Protein AF-0000000071568953 (afdb_homodimer)

Radius of gyration: 25.12 Å; Cα contacts (8 Å, |Δi|>4): 186; chains: 2; bounding box: 70×73×62 Å

Organism: Bacteroides uniformis (strain ATCC 8492 / DSM 6597 / CCUG 4942 / CIP 103695 / JCM 5828 / KCTC 5204 / NCTC 13054 / VPI 0061) (NCBI:txid411479)

Secondary structure (DSSP, 8-state):
--HHHHHHHHHHHHTTTS-HHHHHHHHHHHHTT---GGGHHHHHHT--HHHHHHHHHHHHHHHHHHHHHHHHHHHHTEETTEE-------S----------THHHHHHHHHHHHHHHHHHHHHHS--/--HHHHHHHHHHHHTTTS-HHHHHHHHHHHHTT---GGGHHHHHHT--HHHHHHHHHHHHHHHHHHHHHHHHHHHHTEETTEE------------------THHHHHHHHHHHHHHHHHHHHHHS--

pLDDT: mean 78.11, std 26.69, range [29.91, 98.75]

Solvent-accessible surface area (backbone atoms only — not comparable to full-atom values): 14513 Å² total; per-residue (Å²): 128,52,63,43,53,50,35,32,53,49,42,49,66,75,43,67,78,49,58,62,70,61,48,44,57,52,21,51,61,68,31,60,91,58,82,60,74,87,47,43,65,60,55,47,70,68,55,46,68,51,50,53,42,49,53,44,20,51,51,33,19,54,53,28,23,54,49,32,40,52,49,52,23,61,73,49,41,37,54,97,72,35,71,58,75,71,69,75,73,67,79,72,78,77,78,74,78,74,75,75,74,54,51,60,63,48,48,47,47,46,51,45,43,63,61,39,47,63,53,54,57,54,67,68,60,69,127,128,53,62,44,52,49,34,32,53,48,42,51,66,73,43,66,78,49,59,63,70,60,47,44,55,52,21,50,62,67,32,60,89,56,83,57,73,87,46,43,65,60,55,47,70,68,57,45,68,52,52,54,42,51,53,45,20,51,50,35,18,53,54,28,22,55,48,32,40,52,50,50,20,62,76,48,42,36,53,98,71,34,72,57,75,70,70,76,72,70,73,74,80,77,77,73,77,74,75,73,76,51,51,62,61,49,47,45,47,45,50,44,44,62,61,39,47,63,51,53,56,54,66,66,58,62,134

Nearest PDB structures (foldseek):
  3nm9-assembly1_M  TM=4.103E-01  e=2.651E+00  Drosophila melanogaster

Structure (mmCIF, N/CA/C/O backbone):
data_AF-0000000071568953-model_v1
#
loop_
_entity.id
_entity.type
_entity.pdbx_description
1 polymer 'Uncharacterized protein'
#
loop_
_atom_site.group_PDB
_atom_site.id
_atom_site.type_symbol
_atom_site.label_atom_id
_atom_site.label_alt_id
_atom_site.label_comp_id
_atom_site.label_asym_id
_atom_site.label_entity_id
_atom_site.label_seq_id
_atom_site.pdbx_PDB_ins_code
_atom_site.Cartn_x
_atom_site.Cartn_y
_atom_site.Cartn_z
_atom_site.occupancy
_atom_site.B_iso_or_equiv
_atom_site.auth_seq_id
_atom_site.auth_comp_id
_atom_site.auth_asym_id
_atom_site.auth_atom_id
_atom_site.pdbx_PDB_model_num
ATOM 1 N N . MET A 1 1 ? 26.156 -11.531 -13.258 1 89.94 1 MET A N 1
ATOM 2 C CA . MET A 1 1 ? 25.125 -10.719 -12.602 1 89.94 1 MET A CA 1
ATOM 3 C C . MET A 1 1 ? 25.469 -10.492 -11.133 1 89.94 1 MET A C 1
ATOM 5 O O . MET A 1 1 ? 26.016 -11.375 -10.477 1 89.94 1 MET A O 1
ATOM 9 N N . THR A 1 2 ? 25.125 -9.266 -10.727 1 95.75 2 THR A N 1
ATOM 10 C CA . THR A 1 2 ? 25.297 -8.992 -9.297 1 95.75 2 THR A CA 1
ATOM 11 C C . THR A 1 2 ? 24.266 -9.742 -8.477 1 95.75 2 THR A C 1
ATOM 13 O O . THR A 1 2 ? 23.297 -10.273 -9.023 1 95.75 2 THR A O 1
ATOM 16 N N . ILE A 1 3 ? 24.5 -9.727 -7.199 1 97.88 3 ILE A N 1
ATOM 17 C CA . ILE A 1 3 ? 23.547 -10.383 -6.312 1 97.88 3 ILE A CA 1
ATOM 18 C C . ILE A 1 3 ? 22.188 -9.711 -6.441 1 97.88 3 ILE A C 1
ATOM 20 O O . ILE A 1 3 ? 21.156 -10.398 -6.504 1 97.88 3 ILE A O 1
ATOM 24 N N . LEU A 1 4 ? 22.125 -8.438 -6.496 1 98.12 4 LEU A N 1
ATOM 25 C CA . LEU A 1 4 ? 20.875 -7.684 -6.668 1 98.12 4 LEU A CA 1
ATOM 26 C C . LEU A 1 4 ? 20.172 -8.102 -7.949 1 98.12 4 LEU A C 1
ATOM 28 O O . LEU A 1 4 ? 18.969 -8.375 -7.93 1 98.12 4 LEU A O 1
ATOM 32 N N . GLU A 1 5 ? 20.859 -8.25 -8.992 1 98.25 5 GLU A N 1
ATOM 33 C CA . GLU A 1 5 ? 20.281 -8.609 -10.289 1 98.25 5 GLU A CA 1
ATOM 34 C C . GLU A 1 5 ? 19.703 -10.023 -10.273 1 98.25 5 GLU A C 1
ATOM 36 O O . GLU A 1 5 ? 18.656 -10.281 -10.867 1 98.25 5 GLU A O 1
ATOM 41 N N . GLN A 1 6 ? 20.422 -10.844 -9.625 1 98.69 6 GLN A N 1
ATOM 42 C CA . GLN A 1 6 ? 19.969 -12.227 -9.523 1 98.69 6 GLN A CA 1
ATOM 43 C C . GLN A 1 6 ? 18.688 -12.336 -8.711 1 98.69 6 GLN A C 1
ATOM 45 O O . GLN A 1 6 ? 17.766 -13.047 -9.102 1 98.69 6 GLN A O 1
ATOM 50 N N . ILE A 1 7 ? 18.688 -11.641 -7.652 1 98.75 7 ILE A N 1
ATOM 51 C CA . ILE A 1 7 ? 17.484 -11.648 -6.812 1 98.75 7 ILE A CA 1
ATOM 52 C C . ILE A 1 7 ? 16.312 -11.031 -7.574 1 98.75 7 ILE A C 1
ATOM 54 O O . ILE A 1 7 ? 15.211 -11.578 -7.57 1 98.75 7 ILE A O 1
ATOM 58 N N . LEU A 1 8 ? 16.578 -9.961 -8.273 1 98.69 8 LEU A N 1
ATOM 59 C CA . LEU A 1 8 ? 15.516 -9.305 -9.023 1 98.69 8 LEU A CA 1
ATOM 60 C C . LEU A 1 8 ? 14.969 -10.234 -10.109 1 98.69 8 LEU A C 1
ATOM 62 O O . LEU A 1 8 ? 13.758 -10.367 -10.266 1 98.69 8 LEU A O 1
ATOM 66 N N . ALA A 1 9 ? 15.828 -10.898 -10.836 1 98.5 9 ALA A N 1
ATOM 67 C CA . ALA A 1 9 ? 15.406 -11.82 -11.883 1 98.5 9 ALA A CA 1
ATOM 68 C C . ALA A 1 9 ? 14.555 -12.953 -11.312 1 98.5 9 ALA A C 1
ATOM 70 O O . ALA A 1 9 ? 13.539 -13.336 -11.898 1 98.5 9 ALA A O 1
ATOM 71 N N . GLY A 1 10 ? 14.984 -13.508 -10.148 1 98.5 10 GLY A N 1
ATOM 72 C CA . GLY A 1 10 ? 14.211 -14.547 -9.484 1 98.5 10 GLY A CA 1
ATOM 73 C C . GLY A 1 10 ? 12.836 -14.086 -9.047 1 98.5 10 GLY A C 1
ATOM 74 O O . GLY A 1 10 ? 11.852 -14.812 -9.203 1 98.5 10 GLY A O 1
ATOM 75 N N . LEU A 1 11 ? 12.797 -12.898 -8.57 1 98.31 11 LEU A N 1
ATOM 76 C CA . LEU A 1 11 ? 11.516 -12.344 -8.125 1 98.31 11 LEU A CA 1
ATOM 77 C C . LEU A 1 11 ? 10.586 -12.094 -9.305 1 98.31 11 LEU A C 1
ATOM 79 O O . LEU A 1 11 ? 9.375 -12.305 -9.211 1 98.31 11 LEU A O 1
ATOM 83 N N . GLN A 1 12 ? 11.148 -11.633 -10.422 1 97.81 12 GLN A N 1
ATOM 84 C CA . GLN A 1 12 ? 10.344 -11.391 -11.609 1 97.81 12 GLN A CA 1
ATOM 85 C C . GLN A 1 12 ? 9.75 -12.695 -12.148 1 97.81 12 GLN A C 1
ATOM 87 O O . GLN A 1 12 ? 8.625 -12.711 -12.641 1 97.81 12 GLN A O 1
ATOM 92 N N . GLN A 1 13 ? 10.484 -13.734 -12.016 1 97.5 13 GLN A N 1
ATOM 93 C CA . GLN A 1 13 ? 9.992 -15.039 -12.43 1 97.5 13 GLN A CA 1
ATOM 94 C C . GLN A 1 13 ? 8.914 -15.547 -11.469 1 97.5 13 GLN A C 1
ATOM 96 O O . GLN A 1 13 ? 7.883 -16.062 -11.898 1 97.5 13 GLN A O 1
ATOM 101 N N . LYS A 1 14 ? 9.117 -15.32 -10.195 1 96.06 14 LYS A N 1
ATOM 102 C CA . LYS A 1 14 ? 8.25 -15.859 -9.148 1 96.06 14 LYS A CA 1
ATOM 103 C C . LYS A 1 14 ? 6.934 -15.086 -9.086 1 96.06 14 LYS A C 1
ATOM 105 O O . LYS A 1 14 ? 5.883 -15.672 -8.82 1 96.06 14 LYS A O 1
ATOM 110 N N . PHE A 1 15 ? 7.031 -13.828 -9.328 1 95.31 15 PHE A N 1
ATOM 111 C CA . PHE A 1 15 ? 5.871 -12.945 -9.25 1 95.31 15 PHE A CA 1
ATOM 112 C C . PHE A 1 15 ? 5.598 -12.289 -10.602 1 95.31 15 PHE A C 1
ATOM 114 O O . PHE A 1 15 ? 5.562 -11.062 -10.703 1 95.31 15 PHE A O 1
ATOM 121 N N . ALA A 1 16 ? 5.285 -13.156 -11.516 1 92.31 16 ALA A N 1
ATOM 122 C CA . ALA A 1 16 ? 5.039 -12.695 -12.875 1 92.31 16 ALA A CA 1
ATOM 123 C C . ALA A 1 16 ? 3.9 -11.68 -12.914 1 92.31 16 ALA A C 1
ATOM 125 O O . ALA A 1 16 ? 2.863 -11.883 -12.281 1 92.31 16 ALA A O 1
ATOM 126 N N . GLY A 1 17 ? 4.156 -10.539 -13.539 1 89.62 17 GLY A N 1
ATOM 127 C CA . GLY A 1 17 ? 3.109 -9.547 -13.719 1 89.62 17 GLY A CA 1
ATOM 128 C C . GLY A 1 17 ? 3.199 -8.398 -12.734 1 89.62 17 GLY A C 1
ATOM 129 O O . GLY A 1 17 ? 2.531 -7.375 -12.898 1 89.62 17 GLY A O 1
ATOM 130 N N . VAL A 1 18 ? 3.973 -8.641 -11.766 1 94 18 VAL A N 1
ATOM 131 C CA . VAL A 1 18 ? 4.168 -7.559 -10.805 1 94 18 VAL A CA 1
ATOM 132 C C . VAL A 1 18 ? 5.125 -6.52 -11.383 1 94 18 VAL A C 1
ATOM 134 O O . VAL A 1 18 ? 6.113 -6.867 -12.031 1 94 18 VAL A O 1
ATOM 137 N N . ASP A 1 19 ? 4.812 -5.305 -11.109 1 94.44 19 ASP A N 1
ATOM 138 C CA . ASP A 1 19 ? 5.629 -4.195 -11.578 1 94.44 19 ASP A CA 1
ATOM 139 C C . ASP A 1 19 ? 7.082 -4.348 -11.133 1 94.44 19 ASP A C 1
ATOM 141 O O . ASP A 1 19 ? 7.348 -4.629 -9.961 1 94.44 19 ASP A O 1
ATOM 145 N N . THR A 1 20 ? 7.906 -4.094 -12 1 95.88 20 THR A N 1
ATOM 146 C CA . THR A 1 20 ? 9.336 -4.273 -11.766 1 95.88 20 THR A CA 1
ATOM 147 C C . THR A 1 20 ? 9.828 -3.334 -10.672 1 95.88 20 THR A C 1
ATOM 149 O O . THR A 1 20 ? 10.703 -3.693 -9.883 1 95.88 20 THR A O 1
ATOM 152 N N . ALA A 1 21 ? 9.32 -2.17 -10.578 1 95.5 21 ALA A N 1
ATOM 153 C CA . ALA A 1 21 ? 9.75 -1.213 -9.562 1 95.5 21 ALA A CA 1
ATOM 154 C C . ALA A 1 21 ? 9.469 -1.742 -8.156 1 95.5 21 ALA A C 1
ATOM 156 O O . ALA A 1 21 ? 10.266 -1.531 -7.234 1 95.5 21 ALA A O 1
ATO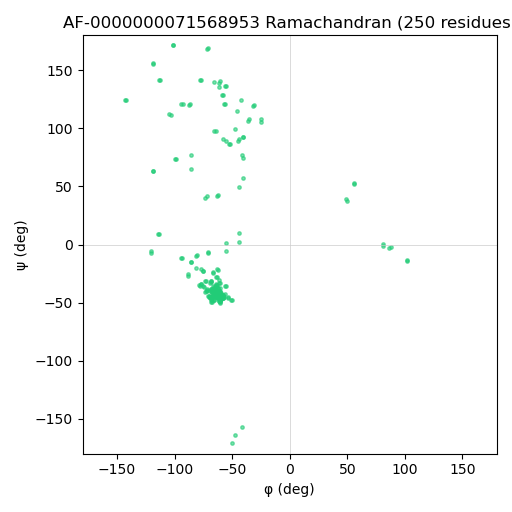M 157 N N . ILE A 1 22 ? 8.375 -2.396 -8.031 1 96.69 22 ILE A N 1
ATOM 158 C CA . ILE A 1 22 ? 8.008 -2.971 -6.738 1 96.69 22 ILE A CA 1
ATOM 159 C C . ILE A 1 22 ? 9 -4.062 -6.355 1 96.69 22 ILE A C 1
ATOM 161 O O . ILE A 1 22 ? 9.531 -4.062 -5.238 1 96.69 22 ILE A O 1
ATOM 165 N N . LEU A 1 23 ? 9.289 -4.949 -7.297 1 98.12 23 LEU A N 1
ATOM 166 C CA . LEU A 1 23 ? 10.195 -6.062 -7.035 1 98.12 23 LEU A CA 1
ATOM 167 C C . LEU A 1 23 ? 11.625 -5.566 -6.836 1 98.12 23 LEU A C 1
ATOM 169 O O . LEU A 1 23 ? 12.383 -6.141 -6.051 1 98.12 23 LEU A O 1
ATOM 173 N N . THR A 1 24 ? 11.953 -4.496 -7.52 1 98.5 24 THR A N 1
ATOM 174 C CA . THR A 1 24 ? 13.273 -3.904 -7.379 1 98.5 24 THR A CA 1
ATOM 175 C C . THR A 1 24 ? 13.492 -3.391 -5.957 1 98.5 24 THR A C 1
ATOM 177 O O . THR A 1 24 ? 14.57 -3.562 -5.383 1 98.5 24 THR A O 1
ATOM 180 N N . ARG A 1 25 ? 12.492 -2.771 -5.383 1 97.94 25 ARG A N 1
ATOM 181 C CA . ARG A 1 25 ? 12.602 -2.281 -4.012 1 97.94 25 ARG A CA 1
ATOM 182 C C . ARG A 1 25 ? 12.867 -3.426 -3.041 1 97.94 25 ARG A C 1
ATOM 184 O O . ARG A 1 25 ? 13.727 -3.309 -2.16 1 97.94 25 ARG A O 1
ATOM 191 N N . ILE A 1 26 ? 12.203 -4.547 -3.254 1 98.31 26 ILE A N 1
ATOM 192 C CA . ILE A 1 26 ? 12.367 -5.711 -2.391 1 98.31 26 ILE A CA 1
ATOM 193 C C . ILE A 1 26 ? 13.758 -6.312 -2.596 1 98.31 26 ILE A C 1
ATOM 195 O O . ILE A 1 26 ? 14.461 -6.609 -1.628 1 98.31 26 ILE A O 1
ATOM 199 N N . ALA A 1 27 ? 14.148 -6.418 -3.869 1 98.75 27 ALA A N 1
ATOM 200 C CA . ALA A 1 27 ? 15.453 -7 -4.195 1 98.75 27 ALA A CA 1
ATOM 201 C C . ALA A 1 27 ? 16.578 -6.176 -3.592 1 98.75 27 ALA A C 1
ATOM 203 O O . ALA A 1 27 ? 17.562 -6.73 -3.078 1 98.75 27 ALA A O 1
ATOM 204 N N . THR A 1 28 ? 16.422 -4.938 -3.646 1 98.5 28 THR A N 1
ATOM 205 C CA . THR A 1 28 ? 17.438 -4.035 -3.119 1 98.5 28 THR A CA 1
ATOM 206 C C . THR A 1 28 ? 17.625 -4.238 -1.618 1 98.5 28 THR A C 1
ATOM 208 O O . THR A 1 28 ? 18.75 -4.387 -1.135 1 98.5 28 THR A O 1
ATOM 211 N N . LYS A 1 29 ? 16.547 -4.324 -0.953 1 97.94 29 LYS A N 1
ATOM 212 C CA . LYS A 1 29 ? 16.609 -4.527 0.492 1 97.94 29 LYS A CA 1
ATOM 213 C C . LYS A 1 29 ? 17.172 -5.902 0.832 1 97.94 29 LYS A C 1
ATOM 215 O O . LYS A 1 29 ? 18 -6.031 1.739 1 97.94 29 LYS A O 1
ATOM 220 N N . LYS A 1 30 ? 16.766 -6.883 0.082 1 98.19 30 LYS A N 1
ATOM 221 C CA . LYS A 1 30 ? 17.156 -8.258 0.38 1 98.19 30 LYS A CA 1
ATOM 222 C C . LYS A 1 30 ? 18.609 -8.523 -0.007 1 98.19 30 LYS A C 1
ATOM 224 O O . LYS A 1 30 ? 19.266 -9.391 0.576 1 98.19 30 LYS A O 1
ATOM 229 N N . ALA A 1 31 ? 19.109 -7.742 -0.9 1 98.38 31 ALA A N 1
ATOM 230 C CA . ALA A 1 31 ? 20.469 -7.938 -1.389 1 98.38 31 ALA A CA 1
ATOM 231 C C . ALA A 1 31 ? 21.484 -7.234 -0.49 1 98.38 31 ALA A C 1
ATOM 233 O O . ALA A 1 31 ? 22.688 -7.484 -0.585 1 98.38 31 ALA A O 1
ATOM 234 N N . GLU A 1 32 ? 20.969 -6.375 0.325 1 97.44 32 GLU A N 1
ATOM 235 C CA . GLU A 1 32 ? 21.875 -5.594 1.16 1 97.44 32 GLU A CA 1
ATOM 236 C C . GLU A 1 32 ? 22.766 -6.5 2.01 1 97.44 32 GLU A C 1
ATOM 238 O O . GLU A 1 32 ? 22.266 -7.344 2.754 1 97.44 32 GLU A O 1
ATOM 243 N N . GLY A 1 33 ? 24.031 -6.422 1.885 1 95.5 33 GLY A N 1
ATOM 244 C CA . GLY A 1 33 ? 25 -7.145 2.697 1 95.5 33 GLY A CA 1
ATOM 245 C C . GLY A 1 33 ? 25.203 -8.578 2.246 1 95.5 33 GLY A C 1
ATOM 246 O O . GLY A 1 33 ? 25.969 -9.328 2.867 1 95.5 33 GLY A O 1
ATOM 247 N N . VAL A 1 34 ? 24.531 -8.953 1.248 1 97.44 34 VAL A N 1
ATOM 248 C CA . VAL A 1 34 ? 24.688 -10.32 0.749 1 97.44 34 VAL A CA 1
ATOM 249 C C . VAL A 1 34 ? 25.844 -10.375 -0.252 1 97.44 34 VAL A C 1
ATOM 251 O O . VAL A 1 34 ? 25.812 -9.695 -1.283 1 97.44 34 VAL A O 1
ATOM 254 N N . THR A 1 35 ? 26.812 -11.203 0.101 1 95.75 35 THR A N 1
ATOM 255 C CA . THR A 1 35 ? 27.984 -11.297 -0.773 1 95.75 35 THR A CA 1
ATOM 256 C C . THR A 1 35 ? 28.172 -12.727 -1.276 1 95.75 35 THR A C 1
ATOM 258 O O . THR A 1 35 ? 28.969 -12.977 -2.18 1 95.75 35 THR A O 1
ATOM 261 N N . ASP A 1 36 ? 27.344 -13.617 -0.756 1 97.38 36 ASP A N 1
ATOM 262 C CA . ASP A 1 36 ? 27.438 -15.031 -1.098 1 97.38 36 ASP A CA 1
ATOM 263 C C . ASP A 1 36 ? 26.312 -15.438 -2.055 1 97.38 36 ASP A C 1
ATOM 265 O O . ASP A 1 36 ? 25.141 -15.516 -1.659 1 97.38 36 ASP A O 1
ATOM 269 N N . GLU A 1 37 ? 26.703 -15.742 -3.23 1 97.06 37 GLU A N 1
ATOM 270 C CA . GLU A 1 37 ? 25.734 -16.062 -4.285 1 97.06 37 GLU A CA 1
ATOM 271 C C . GLU A 1 37 ? 24.922 -17.297 -3.945 1 97.06 37 GLU A C 1
ATOM 273 O O . GLU A 1 37 ? 23.828 -17.484 -4.457 1 97.06 37 GLU A O 1
ATOM 278 N N . THR A 1 38 ? 25.375 -18.172 -3.082 1 97.94 38 THR A N 1
ATOM 279 C CA . THR A 1 38 ? 24.672 -19.406 -2.748 1 97.94 38 THR A CA 1
ATOM 280 C C . THR A 1 38 ? 23.422 -19.094 -1.923 1 97.94 38 THR A C 1
ATOM 282 O O . THR A 1 38 ? 22.562 -19.969 -1.746 1 97.94 38 THR A O 1
ATOM 285 N N . LYS A 1 39 ? 23.234 -17.875 -1.512 1 98.25 39 LYS A N 1
ATOM 286 C CA . LYS A 1 39 ? 22.109 -17.484 -0.673 1 98.25 39 LYS A CA 1
ATOM 287 C C . LYS A 1 39 ? 20.953 -16.984 -1.521 1 98.25 39 LYS A C 1
ATOM 289 O O . LYS A 1 39 ? 19.828 -16.859 -1.03 1 98.25 39 LYS A O 1
ATOM 294 N N . VAL A 1 40 ? 21.172 -16.75 -2.777 1 98.56 40 VAL A N 1
ATOM 295 C CA . VAL A 1 40 ? 20.234 -16.062 -3.646 1 98.56 40 VAL A CA 1
ATOM 296 C C . VAL A 1 40 ? 18.922 -16.859 -3.734 1 98.56 40 VAL A C 1
ATOM 298 O O . VAL A 1 40 ? 17.844 -16.312 -3.527 1 98.56 40 VAL A O 1
ATOM 301 N N . ASN A 1 41 ? 18.984 -18.156 -3.984 1 98.38 41 ASN A N 1
ATOM 302 C CA . ASN A 1 41 ? 17.797 -18.984 -4.148 1 98.38 41 ASN A CA 1
ATOM 303 C C . ASN A 1 41 ? 16.953 -19.016 -2.879 1 98.38 41 ASN A C 1
ATOM 305 O O . ASN A 1 41 ? 15.719 -18.922 -2.941 1 98.38 41 ASN A O 1
ATOM 309 N N . SER A 1 42 ? 17.656 -19.156 -1.777 1 98.38 42 SER A N 1
ATOM 310 C CA . SER A 1 42 ? 16.938 -19.188 -0.51 1 98.38 42 SER A CA 1
ATOM 311 C C . SER A 1 42 ? 16.234 -17.859 -0.233 1 98.38 42 SER A C 1
ATOM 313 O O . SER A 1 42 ? 15.148 -17.828 0.339 1 98.38 42 SER A O 1
ATOM 315 N N . ILE A 1 43 ? 16.875 -16.734 -0.584 1 98.62 43 ILE A N 1
ATOM 316 C CA . ILE A 1 43 ? 16.281 -15.406 -0.408 1 98.62 43 ILE A CA 1
ATOM 317 C C . ILE A 1 43 ? 15.008 -15.297 -1.238 1 98.62 43 ILE A C 1
ATOM 319 O O . ILE A 1 43 ? 13.961 -14.891 -0.728 1 98.62 43 ILE A O 1
ATOM 323 N N . ILE A 1 44 ? 15.047 -15.703 -2.451 1 98.69 44 ILE A N 1
ATOM 324 C CA . ILE A 1 44 ? 13.906 -15.617 -3.357 1 98.69 44 ILE A CA 1
ATOM 325 C C . ILE A 1 44 ? 12.773 -16.484 -2.838 1 98.69 44 ILE A C 1
ATOM 327 O O . ILE A 1 44 ? 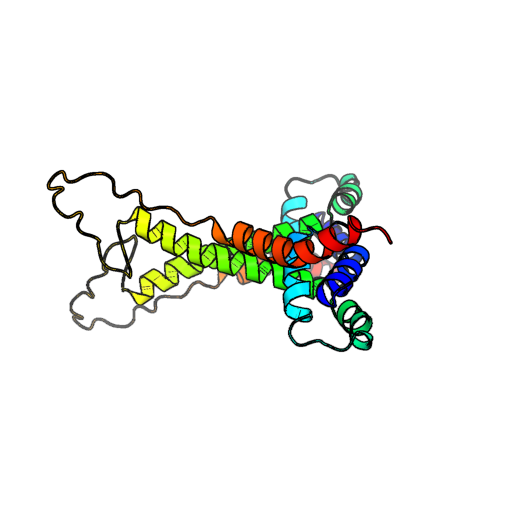11.617 -16.047 -2.785 1 98.69 44 ILE A O 1
ATOM 331 N N . GLU A 1 45 ? 13.094 -17.719 -2.408 1 98.31 45 GLU A N 1
ATOM 332 C CA . GLU A 1 45 ? 12.094 -18.656 -1.924 1 98.31 45 GLU A CA 1
ATOM 333 C C . GLU A 1 45 ? 11.406 -18.141 -0.667 1 98.31 45 GLU A C 1
ATOM 335 O O . GLU A 1 45 ? 10.227 -18.438 -0.431 1 98.31 45 GLU A O 1
ATOM 340 N N . GLY A 1 46 ? 12.102 -17.359 0.058 1 97.62 46 GLY A N 1
ATOM 341 C CA . GLY A 1 46 ? 11.594 -16.859 1.328 1 97.62 46 GLY A CA 1
ATOM 342 C C . GLY A 1 46 ? 10.641 -15.695 1.177 1 97.62 46 GLY A C 1
ATOM 343 O O . GLY A 1 46 ? 9.992 -15.281 2.143 1 97.62 46 GLY A O 1
ATOM 344 N N . ILE A 1 47 ? 10.531 -15.164 0.006 1 97.75 47 ILE A N 1
ATOM 345 C CA . ILE A 1 47 ? 9.656 -14.023 -0.224 1 97.75 47 ILE A CA 1
ATOM 346 C C . ILE A 1 47 ? 8.297 -14.508 -0.714 1 97.75 47 ILE A C 1
ATOM 348 O O . ILE A 1 47 ? 8.195 -15.156 -1.757 1 97.75 47 ILE A O 1
ATOM 352 N N . SER A 1 48 ? 7.32 -14.172 0.02 1 94.81 48 SER A N 1
ATOM 353 C CA . SER A 1 48 ? 5.957 -14.57 -0.326 1 94.81 48 SER A CA 1
ATOM 354 C C . SER A 1 48 ? 5.195 -13.414 -0.967 1 94.81 48 SER A C 1
ATOM 356 O O . SER A 1 48 ? 5.672 -12.281 -0.982 1 94.81 48 SER A O 1
ATOM 358 N N . PHE A 1 49 ? 4.066 -13.758 -1.442 1 91.06 49 PHE A N 1
ATOM 359 C CA . PHE A 1 49 ? 3.197 -12.719 -1.982 1 91.06 49 PHE A CA 1
ATOM 360 C C . PHE A 1 49 ? 2.824 -11.711 -0.904 1 91.06 49 PHE A C 1
ATOM 362 O O . PHE A 1 49 ? 2.746 -10.508 -1.172 1 91.06 49 PHE A O 1
ATOM 369 N N . SER A 1 50 ? 2.533 -12.25 0.219 1 92.75 50 SER A N 1
ATOM 370 C CA . SER A 1 50 ? 2.229 -11.367 1.341 1 92.75 50 SER A CA 1
ATOM 371 C C . SER A 1 50 ? 3.363 -10.383 1.592 1 92.75 50 SER A C 1
ATOM 373 O O . SER A 1 50 ? 3.119 -9.211 1.908 1 92.75 50 SER A O 1
ATOM 375 N N . ASP A 1 51 ? 4.578 -10.82 1.397 1 94.88 51 ASP A N 1
ATOM 376 C CA . ASP A 1 51 ? 5.727 -9.938 1.554 1 94.88 51 ASP A CA 1
ATOM 377 C C . ASP A 1 51 ? 5.715 -8.828 0.505 1 94.88 51 ASP A C 1
ATOM 379 O O . ASP A 1 51 ? 6.012 -7.672 0.813 1 94.88 51 ASP A O 1
ATOM 383 N N . VAL A 1 52 ? 5.43 -9.219 -0.651 1 97.31 52 VAL A N 1
ATOM 384 C CA . VAL A 1 52 ? 5.383 -8.25 -1.743 1 97.31 52 VAL A CA 1
ATOM 385 C C . VAL A 1 52 ? 4.297 -7.215 -1.469 1 97.31 52 VAL A C 1
ATOM 387 O O . VAL A 1 52 ? 4.535 -6.012 -1.594 1 97.31 52 VAL A O 1
ATOM 390 N N . LEU A 1 53 ? 3.174 -7.691 -1.045 1 96.69 53 LEU A N 1
ATOM 391 C CA . LEU A 1 53 ? 2.051 -6.812 -0.724 1 96.69 53 LEU A CA 1
ATOM 392 C C . LEU A 1 53 ? 2.424 -5.84 0.39 1 96.69 53 LEU A C 1
ATOM 394 O O . LEU A 1 53 ? 2.209 -4.633 0.261 1 96.69 53 LEU A O 1
ATOM 398 N N . ASN A 1 54 ? 2.965 -6.32 1.412 1 95.12 54 ASN A N 1
ATOM 399 C CA . ASN A 1 54 ? 3.318 -5.488 2.557 1 95.12 54 ASN A CA 1
ATOM 400 C C . ASN A 1 54 ? 4.395 -4.465 2.197 1 95.12 54 ASN A C 1
ATOM 402 O O . ASN A 1 54 ? 4.328 -3.311 2.625 1 95.12 54 ASN A O 1
ATOM 406 N N . SER A 1 55 ? 5.355 -4.91 1.417 1 97 55 SER A N 1
ATOM 407 C CA . SER A 1 55 ? 6.402 -3.994 0.974 1 97 55 SER A CA 1
ATOM 408 C C . SER A 1 55 ? 5.82 -2.836 0.17 1 97 55 SER A C 1
ATOM 410 O O . SER A 1 55 ? 6.172 -1.677 0.398 1 97 55 SER A O 1
ATOM 412 N N . TYR A 1 56 ? 4.961 -3.188 -0.671 1 97.69 56 TYR A N 1
ATOM 413 C CA . TYR A 1 56 ? 4.344 -2.162 -1.504 1 97.69 56 TYR A CA 1
ATOM 414 C C . TYR A 1 56 ? 3.438 -1.26 -0.676 1 97.69 56 TYR A C 1
ATOM 416 O O . TYR A 1 56 ? 3.457 -0.036 -0.832 1 97.69 56 TYR A O 1
ATOM 424 N N . GLY A 1 57 ? 2.615 -1.854 0.17 1 97.19 57 GLY A N 1
ATOM 425 C CA . GLY A 1 57 ? 1.787 -1.075 1.075 1 97.19 57 GLY A CA 1
ATOM 426 C C . GLY A 1 57 ? 2.58 -0.085 1.907 1 97.19 57 GLY A C 1
ATOM 427 O O . GLY A 1 57 ? 2.182 1.073 2.049 1 97.19 57 GLY A O 1
ATOM 428 N N . ASP A 1 58 ? 3.68 -0.523 2.455 1 97.06 58 ASP A N 1
ATOM 429 C CA . ASP A 1 58 ? 4.535 0.341 3.262 1 97.06 58 ASP A CA 1
ATOM 430 C C . ASP A 1 58 ? 5.09 1.496 2.432 1 97.06 58 ASP A C 1
ATOM 432 O O . ASP A 1 58 ? 5.148 2.635 2.902 1 97.06 58 ASP A O 1
ATOM 436 N N . PHE A 1 59 ? 5.492 1.127 1.287 1 97.12 59 PHE A N 1
ATOM 437 C CA . PHE A 1 59 ? 6.02 2.146 0.388 1 97.12 59 PHE A CA 1
ATOM 438 C C . PHE A 1 59 ? 4.961 3.203 0.09 1 97.12 59 PHE A C 1
ATOM 440 O O . PHE A 1 59 ? 5.219 4.402 0.226 1 97.12 59 PHE A O 1
ATOM 447 N N . ARG A 1 60 ? 3.814 2.764 -0.265 1 98.06 60 ARG A N 1
ATOM 448 C CA . ARG A 1 60 ? 2.715 3.66 -0.604 1 98.06 60 ARG A CA 1
ATOM 449 C C . ARG A 1 60 ? 2.309 4.508 0.597 1 98.06 60 ARG A C 1
ATOM 451 O O . ARG A 1 60 ? 2.051 5.707 0.459 1 98.06 60 ARG A O 1
ATOM 458 N N . ALA A 1 61 ? 2.26 3.85 1.71 1 98.06 61 ALA A N 1
ATOM 459 C CA . ALA A 1 61 ? 1.895 4.562 2.932 1 98.06 61 ALA A CA 1
ATOM 460 C C . ALA A 1 61 ? 2.926 5.637 3.268 1 98.06 61 ALA A C 1
ATOM 462 O O . ALA A 1 61 ? 2.566 6.754 3.643 1 98.06 61 ALA A O 1
ATOM 463 N N . GLY A 1 62 ? 4.164 5.355 3.193 1 97.75 62 GLY A N 1
ATOM 464 C CA . GLY A 1 62 ? 5.219 6.316 3.471 1 97.75 62 GLY A CA 1
ATOM 465 C C . GLY A 1 62 ? 5.176 7.531 2.561 1 97.75 62 GLY A C 1
ATOM 466 O O . GLY A 1 62 ? 5.246 8.664 3.031 1 97.75 62 GLY A O 1
ATOM 467 N N . ASP A 1 63 ? 5.039 7.246 1.347 1 97.44 63 ASP A N 1
ATOM 468 C CA . ASP A 1 63 ? 4.965 8.32 0.362 1 97.44 63 ASP A CA 1
ATOM 469 C C . ASP A 1 63 ? 3.73 9.188 0.59 1 97.44 63 ASP A C 1
ATOM 471 O O . ASP A 1 63 ? 3.811 10.422 0.53 1 97.44 63 ASP A O 1
ATOM 475 N N . ALA A 1 64 ? 2.646 8.57 0.868 1 98.44 64 ALA A N 1
ATOM 476 C CA . ALA A 1 64 ? 1.386 9.273 1.075 1 98.44 64 ALA A CA 1
ATOM 477 C C . ALA A 1 64 ? 1.449 10.156 2.318 1 98.44 64 ALA A C 1
ATOM 479 O O . ALA A 1 64 ? 0.917 11.273 2.326 1 98.44 64 ALA A O 1
ATOM 480 N N . SER A 1 65 ? 2.037 9.68 3.311 1 98.44 65 SER A N 1
ATOM 481 C CA . SER A 1 65 ? 2.178 10.445 4.543 1 98.44 65 SER A CA 1
ATOM 482 C C . SER A 1 65 ? 2.965 11.734 4.305 1 98.44 65 SER A C 1
ATOM 484 O O . SER A 1 65 ? 2.541 12.812 4.723 1 98.44 65 SER A O 1
ATOM 486 N N . LYS A 1 66 ? 4.039 11.648 3.656 1 97.81 66 LYS A N 1
ATOM 487 C CA . LYS A 1 66 ? 4.883 12.805 3.375 1 97.81 66 LYS A CA 1
ATOM 488 C C . LYS A 1 66 ? 4.148 13.82 2.5 1 97.81 66 LYS A C 1
ATOM 490 O O . LYS A 1 66 ? 4.168 15.023 2.779 1 97.81 66 LYS A O 1
ATOM 495 N N . THR A 1 67 ? 3.51 13.258 1.572 1 98.44 67 THR A N 1
ATOM 496 C CA . THR A 1 67 ? 2.791 14.102 0.625 1 98.44 67 THR A CA 1
ATOM 497 C C . THR A 1 67 ? 1.624 14.812 1.31 1 98.44 67 THR A C 1
ATOM 499 O O . THR A 1 67 ? 1.352 15.977 1.033 1 98.44 67 THR A O 1
ATOM 502 N N . ALA A 1 68 ? 0.982 14.117 2.15 1 98.56 68 ALA A N 1
ATOM 503 C CA . ALA A 1 68 ? -0.174 14.672 2.844 1 98.56 68 ALA A CA 1
ATOM 504 C C . ALA A 1 68 ? 0.229 15.867 3.709 1 98.56 68 ALA A C 1
ATOM 506 O O . ALA A 1 68 ? -0.444 16.891 3.709 1 98.56 68 ALA A O 1
ATOM 507 N N . VAL A 1 69 ? 1.288 15.742 4.355 1 98.25 69 VAL A N 1
ATOM 508 C CA . VAL A 1 69 ? 1.763 16.812 5.223 1 98.25 69 VAL A CA 1
ATOM 509 C C . VAL A 1 69 ? 2.213 18 4.371 1 98.25 69 VAL A C 1
ATOM 511 O O . VAL A 1 69 ? 1.869 19.141 4.664 1 98.25 69 VAL A O 1
ATOM 514 N N . SER A 1 70 ? 2.938 17.672 3.369 1 98.31 70 SER A N 1
ATOM 515 C CA . SER A 1 70 ? 3.395 18.734 2.473 1 98.31 70 SER A CA 1
ATOM 516 C C . SER A 1 70 ? 2.219 19.5 1.878 1 98.31 70 SER A C 1
ATOM 518 O O . SER A 1 70 ? 2.223 20.734 1.856 1 98.31 70 SER A O 1
ATOM 520 N N . ASN A 1 71 ? 1.258 18.766 1.424 1 98.31 71 ASN A N 1
ATOM 521 C CA . ASN A 1 71 ? 0.07 19.391 0.85 1 98.31 71 ASN A CA 1
ATOM 522 C C . ASN A 1 71 ? -0.69 20.219 1.887 1 98.31 71 ASN A C 1
ATOM 524 O O . ASN A 1 71 ? -1.201 21.297 1.579 1 98.31 71 ASN A O 1
ATOM 528 N N . TYR A 1 72 ? -0.824 19.688 3.002 1 98.31 72 TYR A N 1
ATOM 529 C CA . TYR A 1 72 ? -1.479 20.391 4.102 1 98.31 72 TYR A CA 1
ATOM 530 C C . TYR A 1 72 ? -0.785 21.703 4.402 1 98.31 72 TYR A C 1
ATOM 532 O O . TYR A 1 72 ? -1.44 22.75 4.535 1 98.31 72 TYR A O 1
ATOM 540 N N . GLU A 1 73 ? 0.48 21.672 4.461 1 98.25 73 GLU A N 1
ATOM 541 C CA . GLU A 1 73 ? 1.27 22.875 4.727 1 98.25 73 GLU A CA 1
ATOM 542 C C . GLU A 1 73 ? 1.11 23.906 3.605 1 98.25 73 GLU A C 1
ATOM 544 O O . GLU A 1 73 ? 0.931 25.094 3.865 1 98.25 73 GLU A O 1
ATOM 549 N N . LYS A 1 74 ? 1.172 23.422 2.445 1 97.62 74 LYS A N 1
ATOM 550 C CA . LYS A 1 74 ? 1.009 24.297 1.299 1 97.62 74 LYS A CA 1
ATOM 551 C C . LYS A 1 74 ? -0.369 24.953 1.302 1 97.62 74 LYS A C 1
ATOM 553 O O . LYS A 1 74 ? -0.488 26.172 1.101 1 97.62 74 LYS A O 1
ATOM 558 N N . LYS A 1 75 ? -1.311 24.156 1.563 1 97.62 75 LYS A N 1
ATOM 559 C CA . LYS A 1 75 ? -2.695 24.625 1.541 1 97.62 75 LYS A CA 1
ATOM 560 C C . LYS A 1 75 ? -2.926 25.734 2.566 1 97.62 75 LYS A C 1
ATOM 562 O O . LYS A 1 75 ? -3.684 26.672 2.312 1 97.62 75 LYS A O 1
ATOM 567 N N . HIS A 1 76 ? -2.227 25.625 3.619 1 97.5 76 HIS A N 1
ATOM 568 C CA . HIS A 1 76 ? -2.52 26.531 4.727 1 97.5 76 HIS A CA 1
ATOM 569 C C . HIS A 1 76 ? -1.36 27.484 4.98 1 97.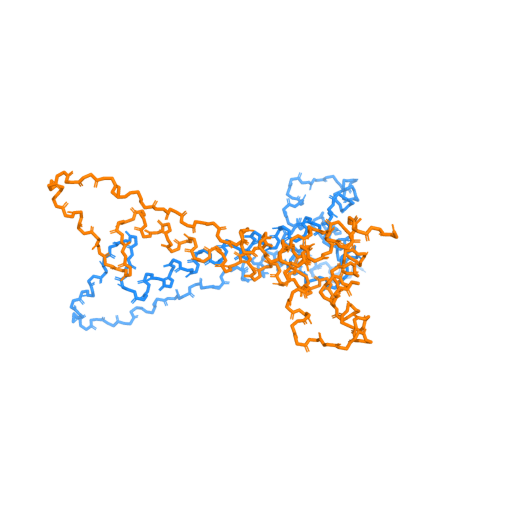5 76 HIS A C 1
ATOM 571 O O . HIS A 1 76 ? -1.323 28.156 6.008 1 97.5 76 HIS A O 1
ATOM 577 N N . ASN A 1 77 ? -0.421 27.438 4.066 1 96.88 77 ASN A N 1
ATOM 578 C CA . ASN A 1 77 ? 0.751 28.297 4.176 1 96.88 77 ASN A CA 1
ATOM 579 C C . ASN A 1 77 ? 1.467 28.109 5.512 1 96.88 77 ASN A C 1
ATOM 581 O O . ASN A 1 77 ? 1.745 29.078 6.219 1 96.88 77 ASN A O 1
ATOM 585 N N . LEU A 1 78 ? 1.76 26.797 5.773 1 97.38 78 LEU A N 1
ATOM 586 C CA . LEU A 1 78 ? 2.432 26.406 7.012 1 97.38 78 LEU A CA 1
ATOM 587 C C . LEU A 1 78 ? 3.766 25.734 6.711 1 97.38 78 LEU A C 1
ATOM 589 O O . LEU A 1 78 ? 3.945 25.141 5.641 1 97.38 78 LEU A O 1
ATOM 593 N N . LYS A 1 79 ? 4.602 25.828 7.719 1 96.94 79 LYS A N 1
ATOM 594 C CA . LYS A 1 79 ? 5.801 25 7.824 1 96.94 79 LYS A CA 1
ATOM 595 C C . LYS A 1 79 ? 6.074 24.609 9.273 1 96.94 79 LYS A C 1
ATOM 597 O O . LYS A 1 79 ? 6.172 25.484 10.148 1 96.94 79 LYS A O 1
ATOM 602 N N . ASP A 1 80 ? 6.168 23.375 9.484 1 96 80 ASP A N 1
ATOM 603 C CA . ASP A 1 80 ? 6.387 22.844 10.828 1 96 80 ASP A CA 1
ATOM 604 C C . ASP A 1 80 ? 5.402 23.453 11.82 1 96 80 ASP A C 1
ATOM 606 O O . ASP A 1 80 ? 5.797 23.891 12.906 1 96 80 ASP A O 1
ATOM 610 N N . GLY A 1 81 ? 4.18 23.625 11.289 1 94.44 81 GLY A N 1
ATOM 611 C CA . GLY A 1 81 ? 3.113 24.031 12.188 1 94.44 81 GLY A CA 1
ATOM 612 C C . GLY A 1 81 ? 3.02 25.547 12.344 1 94.44 81 GLY A C 1
ATOM 613 O O . GLY A 1 81 ? 2.162 26.047 13.07 1 94.44 81 GLY A O 1
ATOM 614 N N . LYS A 1 82 ? 3.873 26.25 11.742 1 94.62 82 LYS A N 1
ATOM 615 C CA . LYS A 1 82 ? 3.881 27.703 11.867 1 94.62 82 LYS A CA 1
ATOM 616 C C . LYS A 1 82 ? 3.543 28.375 10.539 1 94.62 82 LYS A C 1
ATOM 618 O O . LYS A 1 82 ? 3.924 27.875 9.477 1 94.62 82 LYS A O 1
ATOM 623 N N . SER A 1 83 ? 2.795 29.422 10.633 1 93.94 83 SER A N 1
ATOM 624 C CA . SER A 1 83 ? 2.465 30.172 9.422 1 93.94 83 SER A CA 1
ATOM 625 C C . SER A 1 83 ? 3.721 30.719 8.75 1 93.94 83 SER A C 1
ATOM 627 O O . SER A 1 83 ? 4.633 31.203 9.43 1 93.94 83 SER A O 1
ATOM 629 N N . ILE A 1 84 ? 3.779 30.688 7.527 1 89.88 84 ILE A N 1
ATOM 630 C CA . ILE A 1 84 ? 4.895 31.25 6.777 1 89.88 84 ILE A CA 1
ATOM 631 C C . ILE A 1 84 ? 4.512 32.625 6.25 1 89.88 84 ILE A C 1
ATOM 633 O O . ILE A 1 84 ? 3.42 32.812 5.707 1 89.88 84 ILE A O 1
ATOM 637 N N . GLU A 1 85 ? 4.43 33.781 7.191 1 71.81 85 GLU A N 1
ATOM 638 C CA . GLU A 1 85 ? 4.16 35.125 6.715 1 71.81 85 GLU A CA 1
ATOM 639 C C . GLU A 1 85 ? 4.828 35.375 5.363 1 71.81 85 GLU A C 1
ATOM 641 O O . GLU A 1 85 ? 5.945 34.938 5.125 1 71.81 85 GLU A O 1
ATOM 646 N N . ASN A 1 86 ? 4.078 35.406 4.402 1 57.16 86 ASN A N 1
ATOM 647 C CA . ASN A 1 86 ? 4.656 35.938 3.168 1 57.16 86 ASN A CA 1
ATOM 648 C C . ASN A 1 86 ? 5.465 37.219 3.424 1 57.16 86 ASN A C 1
ATOM 650 O O . ASN A 1 86 ? 4.934 38.188 3.936 1 57.16 86 ASN A O 1
ATOM 654 N N . PRO A 1 87 ? 6.773 37.25 3.725 1 51.25 87 PRO A N 1
ATOM 655 C CA . PRO A 1 87 ? 7.371 38.594 3.744 1 51.25 87 PRO A CA 1
ATOM 656 C C . PRO A 1 87 ? 6.719 39.562 2.746 1 51.25 87 PRO A C 1
ATOM 658 O O . PRO A 1 87 ? 6.156 39.125 1.741 1 51.25 87 PRO A O 1
ATOM 661 N N . ASN A 1 88 ? 6.121 40.688 3.184 1 46.88 88 ASN A N 1
ATOM 662 C CA . ASN A 1 88 ? 5.844 41.688 2.168 1 46.88 88 ASN A CA 1
ATOM 663 C C . ASN A 1 88 ? 6.789 41.562 0.977 1 46.88 88 ASN A C 1
ATOM 665 O O . ASN A 1 88 ? 8.008 41.625 1.136 1 46.88 88 ASN A O 1
ATOM 669 N N . PRO A 1 89 ? 6.309 41.062 -0.088 1 45.81 89 PRO A N 1
ATOM 670 C CA . PRO A 1 89 ? 7.156 41.062 -1.283 1 45.81 89 PRO A CA 1
ATOM 671 C C . PRO A 1 89 ? 7.938 42.375 -1.439 1 45.81 89 PRO A C 1
ATOM 673 O O . PRO A 1 89 ? 7.344 43.438 -1.667 1 45.81 89 PRO A O 1
ATOM 676 N N . ASN A 1 90 ? 8.766 42.969 -0.64 1 41.06 90 ASN A N 1
ATOM 677 C CA . ASN A 1 90 ? 9.617 43.688 -1.57 1 41.06 90 ASN A CA 1
ATOM 678 C C . ASN A 1 90 ? 9.992 42.844 -2.777 1 41.06 90 ASN A C 1
ATOM 680 O O . ASN A 1 90 ? 10.344 41.656 -2.631 1 41.06 90 ASN A O 1
ATOM 684 N N . PRO A 1 91 ? 9.695 43.344 -4.078 1 41.22 91 PRO A N 1
ATOM 685 C CA . PRO A 1 91 ? 9.688 42.656 -5.375 1 41.22 91 PRO A CA 1
ATOM 686 C C . PRO A 1 91 ? 10.898 41.75 -5.574 1 41.22 91 PRO A C 1
ATOM 688 O O . PRO A 1 91 ? 11.188 41.344 -6.703 1 41.22 91 PRO A O 1
ATOM 691 N N . ASN A 1 92 ? 11.805 41.562 -4.719 1 37.22 92 ASN A N 1
ATOM 692 C CA . ASN A 1 92 ? 12.844 40.844 -5.441 1 37.22 92 ASN A CA 1
ATOM 693 C C . ASN A 1 92 ? 12.383 39.469 -5.863 1 37.22 92 ASN A C 1
ATOM 695 O O . ASN A 1 92 ? 11.664 38.781 -5.117 1 37.22 92 ASN A O 1
ATOM 699 N N . PRO A 1 93 ? 12.742 39.031 -7.094 1 35.88 93 PRO A N 1
ATOM 700 C CA . PRO A 1 93 ? 12.289 38 -8.031 1 35.88 93 PRO A CA 1
ATOM 701 C C . PRO A 1 93 ? 12.148 36.625 -7.383 1 35.88 93 PRO A C 1
ATOM 703 O O . PRO A 1 93 ? 12.625 36.406 -6.266 1 35.88 93 PRO A O 1
ATOM 706 N N . ASN A 1 94 ? 11.914 35.562 -8.211 1 34.38 94 ASN A N 1
ATOM 707 C CA . ASN A 1 94 ? 11.359 34.25 -8.555 1 34.38 94 ASN A CA 1
ATOM 708 C C . ASN A 1 94 ? 12.094 33.125 -7.836 1 34.38 94 ASN A C 1
ATOM 710 O O . ASN A 1 94 ? 13.102 32.625 -8.328 1 34.38 94 ASN A O 1
ATOM 714 N N . PRO A 1 95 ? 12.469 33.219 -6.551 1 36.06 95 PRO A N 1
ATOM 715 C CA . PRO A 1 95 ? 13.219 31.969 -6.461 1 36.06 95 PRO A CA 1
ATOM 716 C C . PRO A 1 95 ? 12.336 30.734 -6.629 1 36.06 95 PRO A C 1
ATOM 718 O O . PRO A 1 95 ? 11.25 30.672 -6.051 1 36.06 95 PRO A O 1
ATOM 721 N N . LYS A 1 96 ? 12.273 30.188 -7.746 1 31.11 96 LYS A N 1
ATOM 722 C CA . LYS A 1 96 ? 11.664 28.938 -8.172 1 31.11 96 LYS A CA 1
ATOM 723 C C . LYS A 1 96 ? 11.906 27.828 -7.156 1 31.11 96 LYS A C 1
ATOM 725 O O . LYS A 1 96 ? 13.055 27.531 -6.816 1 31.11 96 LYS A O 1
ATOM 730 N N . LEU A 1 97 ? 11.023 27.656 -6.254 1 34.16 97 LEU A N 1
ATOM 731 C CA . LEU A 1 97 ? 11.094 26.469 -5.41 1 34.16 97 LEU A CA 1
ATOM 732 C C . LEU A 1 97 ? 11.055 25.203 -6.258 1 34.16 97 LEU A C 1
ATOM 734 O O . LEU A 1 97 ? 10.148 25.016 -7.074 1 34.16 97 LEU A O 1
ATOM 738 N N . GLU A 1 98 ? 12.242 24.688 -6.676 1 31.28 98 GLU A N 1
ATOM 739 C CA . GLU A 1 98 ? 12.414 23.422 -7.375 1 31.28 98 GLU A CA 1
ATOM 740 C C . GLU A 1 98 ? 11.75 22.266 -6.617 1 31.28 98 GLU A C 1
ATOM 742 O O . GLU A 1 98 ? 11.953 22.125 -5.41 1 31.28 98 GLU A O 1
ATOM 747 N N . ASP A 1 99 ? 10.531 22.062 -6.848 1 33.53 99 ASP A N 1
ATOM 748 C CA . ASP A 1 99 ? 9.883 20.812 -6.449 1 33.53 99 ASP A CA 1
ATOM 749 C C . ASP A 1 99 ? 10.789 19.609 -6.719 1 33.53 99 ASP A C 1
ATOM 751 O O . ASP A 1 99 ? 11.078 19.297 -7.875 1 33.53 99 ASP A O 1
ATOM 755 N N . LYS A 1 100 ? 11.773 19.344 -5.949 1 30.52 100 LYS A N 1
ATOM 756 C CA . LYS A 1 100 ? 12.586 18.156 -6.184 1 30.52 100 LYS A CA 1
ATOM 757 C C . LYS A 1 100 ? 11.758 16.875 -6.039 1 30.52 100 LYS A C 1
ATOM 759 O O . LYS A 1 100 ? 11.656 16.312 -4.945 1 30.52 100 LYS A O 1
ATOM 764 N N . THR A 1 101 ? 10.602 16.844 -6.523 1 36.97 101 THR A N 1
ATOM 765 C CA . THR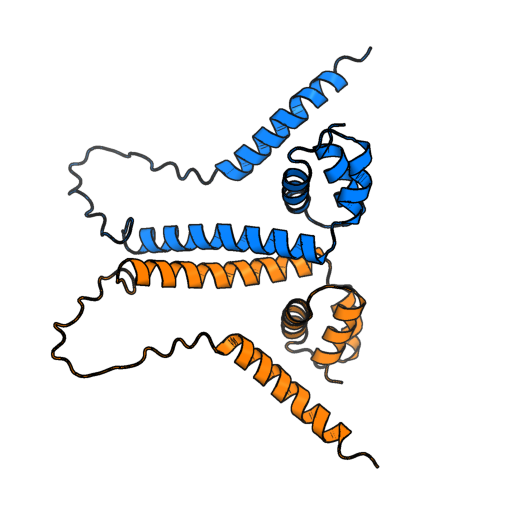 A 1 101 ? 9.938 15.539 -6.5 1 36.97 101 THR A CA 1
ATOM 766 C C . THR A 1 101 ? 10.781 14.477 -7.195 1 36.97 101 THR A C 1
ATOM 768 O O . THR A 1 101 ? 10.32 13.359 -7.418 1 36.97 101 THR A O 1
ATOM 771 N N . ASP A 1 102 ? 11.938 15.008 -7.805 1 35.91 102 ASP A N 1
ATOM 772 C CA . ASP A 1 102 ? 12.469 14.102 -8.82 1 35.91 102 ASP A CA 1
ATOM 773 C C . ASP A 1 102 ? 12.883 12.766 -8.203 1 35.91 102 ASP A C 1
ATOM 775 O O . ASP A 1 102 ? 13.367 11.875 -8.898 1 35.91 102 ASP A O 1
ATOM 779 N N . ASP A 1 103 ? 13.312 12.805 -6.945 1 39.69 103 ASP A N 1
ATOM 780 C CA . ASP A 1 103 ? 14.586 12.109 -6.789 1 39.69 103 ASP A CA 1
ATOM 781 C C . ASP A 1 103 ? 14.391 10.602 -6.762 1 39.69 103 ASP A C 1
ATOM 783 O O . ASP A 1 103 ? 15.352 9.844 -6.633 1 39.69 103 ASP A O 1
ATOM 787 N N . MET A 1 104 ? 13.188 10.258 -6.453 1 41.44 104 MET A N 1
ATOM 788 C CA . MET A 1 104 ? 13.266 8.812 -6.246 1 41.44 104 MET A CA 1
ATOM 789 C C . MET A 1 104 ? 13.453 8.078 -7.57 1 41.44 104 MET A C 1
ATOM 791 O O . MET A 1 104 ? 14.203 7.109 -7.648 1 41.44 104 MET A O 1
ATOM 795 N N . ALA A 1 105 ? 12.766 8.578 -8.617 1 42.12 105 ALA A N 1
ATOM 796 C CA . ALA A 1 105 ? 13.023 8.016 -9.938 1 42.12 105 ALA A CA 1
ATOM 797 C C . ALA A 1 105 ? 14.461 8.266 -10.367 1 42.12 105 ALA A C 1
ATOM 799 O O . ALA A 1 105 ? 15.117 7.375 -10.922 1 42.12 105 ALA A O 1
ATOM 800 N N . ALA A 1 106 ? 14.922 9.383 -10.055 1 43.69 106 ALA A N 1
ATOM 801 C CA . ALA A 1 106 ? 16.312 9.703 -10.383 1 43.69 106 ALA A CA 1
ATOM 802 C C . ALA A 1 106 ? 17.281 8.875 -9.531 1 43.69 106 ALA A C 1
ATOM 804 O O . ALA A 1 106 ? 18.281 8.367 -10.031 1 43.69 106 ALA A O 1
ATOM 805 N N . ILE A 1 107 ? 16.938 8.727 -8.352 1 41.62 107 ILE A N 1
ATOM 806 C CA . ILE A 1 107 ? 17.75 7.902 -7.473 1 41.62 107 ILE A CA 1
ATOM 807 C C . ILE A 1 107 ? 17.688 6.445 -7.922 1 41.62 107 ILE A C 1
ATOM 809 O O . ILE A 1 107 ? 18.719 5.766 -8 1 41.62 107 ILE A O 1
ATOM 813 N N . ILE A 1 108 ? 16.5 6.066 -8.297 1 45.06 108 ILE A N 1
ATOM 814 C CA . ILE A 1 108 ? 16.328 4.715 -8.82 1 45.06 108 ILE A CA 1
ATOM 815 C C . ILE A 1 108 ? 17.031 4.59 -10.172 1 45.06 108 ILE A C 1
ATOM 817 O O . ILE A 1 108 ? 17.75 3.621 -10.414 1 45.06 108 ILE A O 1
ATOM 821 N N . ALA A 1 109 ? 16.75 5.602 -11.008 1 47.16 109 ALA A N 1
ATOM 822 C CA . ALA A 1 109 ? 17.406 5.609 -12.312 1 47.16 109 ALA A CA 1
ATOM 823 C C . ALA A 1 109 ? 18.922 5.656 -12.172 1 47.16 109 ALA A C 1
ATOM 825 O O . ALA A 1 109 ? 19.641 4.934 -12.867 1 47.16 109 ALA A O 1
ATOM 826 N N . ASN A 1 110 ? 19.406 6.414 -11.312 1 48.62 110 ASN A N 1
ATOM 827 C CA . ASN A 1 110 ? 20.844 6.496 -11.055 1 48.62 110 ASN A CA 1
ATOM 828 C C . ASN A 1 110 ? 21.375 5.199 -10.453 1 48.62 110 ASN A C 1
ATOM 830 O O . ASN A 1 110 ? 22.469 4.742 -10.82 1 48.62 110 ASN A O 1
ATOM 834 N N . ALA A 1 111 ? 20.578 4.715 -9.508 1 45.09 111 ALA A N 1
ATOM 835 C CA . ALA A 1 111 ? 20.984 3.439 -8.922 1 45.09 111 ALA A CA 1
ATOM 836 C C . ALA A 1 111 ? 20.953 2.326 -9.961 1 45.09 111 ALA A C 1
ATOM 838 O O . ALA A 1 111 ? 21.875 1.502 -10.023 1 45.09 111 ALA A O 1
ATOM 839 N N . VAL A 1 112 ? 19.938 2.428 -10.75 1 49.31 112 VAL A N 1
ATOM 840 C CA . VAL A 1 112 ? 19.859 1.465 -11.844 1 49.31 112 VAL A CA 1
ATOM 841 C C . VAL A 1 112 ? 20.969 1.731 -12.852 1 49.31 112 VAL A C 1
ATOM 843 O O . VAL A 1 112 ? 21.656 0.803 -13.289 1 49.31 112 VAL A O 1
ATOM 846 N N . SER A 1 113 ? 21.141 2.996 -13.297 1 49.28 113 SER A N 1
ATOM 847 C CA . SER A 1 113 ? 22.203 3.387 -14.219 1 49.28 113 SER A CA 1
ATOM 848 C C . SER A 1 113 ? 23.578 3.059 -13.656 1 49.28 113 SER A C 1
ATOM 850 O O . SER A 1 113 ? 24.453 2.568 -14.383 1 49.28 113 SER A O 1
ATOM 852 N N . ALA A 1 114 ? 23.781 3.342 -12.484 1 44.97 114 ALA A N 1
ATOM 853 C CA . ALA A 1 114 ? 25.062 3.039 -11.844 1 44.97 114 ALA A CA 1
ATOM 854 C C . ALA A 1 114 ? 25.297 1.533 -11.773 1 44.97 114 ALA A C 1
ATOM 856 O O . ALA A 1 114 ? 26.438 1.071 -11.867 1 44.97 114 ALA A O 1
ATOM 857 N N . ALA A 1 115 ? 24.156 0.929 -11.547 1 42.22 115 ALA A N 1
ATOM 858 C CA . ALA A 1 115 ? 24.266 -0.526 -11.477 1 42.22 115 ALA A CA 1
ATOM 859 C C . ALA A 1 115 ? 24.391 -1.134 -12.867 1 42.22 115 ALA A C 1
ATOM 861 O O . ALA A 1 115 ? 25.062 -2.148 -13.047 1 42.22 115 ALA A O 1
ATOM 862 N N . VAL A 1 116 ? 23.703 -0.448 -13.773 1 45.78 116 VAL A N 1
ATOM 863 C CA . VAL A 1 116 ? 23.688 -1.012 -15.117 1 45.78 116 VAL A CA 1
ATOM 864 C C . VAL A 1 116 ? 24.875 -0.504 -15.914 1 45.78 116 VAL A C 1
ATOM 866 O O . VAL A 1 116 ? 25.234 -1.081 -16.938 1 45.78 116 VAL A O 1
ATOM 869 N N . LYS A 1 117 ? 25.438 0.635 -15.625 1 42.31 117 LYS A N 1
ATOM 870 C CA . LYS A 1 117 ? 26.594 1.157 -16.344 1 42.31 117 LYS A CA 1
ATOM 871 C C . LYS A 1 117 ? 27.703 0.116 -16.438 1 42.31 117 LYS A C 1
ATOM 873 O O . LYS A 1 117 ? 28.281 -0.101 -17.5 1 42.31 117 LYS A O 1
ATOM 878 N N . PRO A 1 118 ? 27.969 -0.464 -15.336 1 38.31 118 PRO A N 1
ATOM 879 C CA . PRO A 1 118 ? 29.062 -1.414 -15.562 1 38.31 118 PRO A CA 1
ATOM 880 C C . PRO A 1 118 ? 28.656 -2.57 -16.469 1 38.31 118 PRO A C 1
ATOM 882 O O . PRO A 1 118 ? 29.5 -3.162 -17.141 1 38.31 118 PRO A O 1
ATOM 885 N N . LEU A 1 119 ? 27.375 -2.799 -16.484 1 41.88 119 LEU A N 1
ATOM 886 C CA . LEU A 1 119 ? 26.969 -3.951 -17.281 1 41.88 119 LEU A CA 1
ATOM 887 C C . LEU A 1 119 ? 26.953 -3.604 -18.766 1 41.88 119 LEU A C 1
ATOM 889 O O . LEU A 1 119 ? 27.281 -4.445 -19.609 1 41.88 119 LEU A O 1
ATOM 893 N N . SER A 1 120 ? 26.594 -2.402 -19.125 1 40.03 120 SER A N 1
ATOM 894 C CA . SER A 1 120 ? 26.625 -2.006 -20.531 1 40.03 120 SER A CA 1
ATOM 895 C C . SER A 1 120 ? 28.047 -1.961 -21.062 1 40.03 120 SER A C 1
ATOM 897 O O . SER A 1 120 ? 28.281 -2.211 -22.25 1 40.03 120 SER A O 1
ATOM 899 N N . ASP A 1 121 ? 28.969 -1.55 -20.219 1 39.59 121 ASP A N 1
ATOM 900 C CA . ASP A 1 121 ? 30.344 -1.502 -20.703 1 39.59 121 ASP A CA 1
ATOM 901 C C . ASP A 1 121 ? 30.844 -2.895 -21.078 1 39.59 121 ASP A C 1
ATOM 903 O O . ASP A 1 121 ? 31.781 -3.029 -21.875 1 39.59 121 ASP A O 1
ATOM 907 N N . LYS A 1 122 ? 30.391 -3.855 -20.328 1 37.53 122 LYS A N 1
ATOM 908 C CA . LYS A 1 122 ? 30.906 -5.172 -20.672 1 37.53 122 LYS A CA 1
ATOM 909 C C . LYS A 1 122 ? 30.281 -5.691 -21.969 1 37.53 122 LYS A C 1
ATOM 911 O O . LYS A 1 122 ? 30.828 -6.578 -22.625 1 37.53 122 LYS A O 1
ATOM 916 N N . LEU A 1 123 ? 29 -5.273 -22.203 1 38.56 123 LEU A N 1
ATOM 917 C CA . LEU A 1 123 ? 28.438 -5.801 -23.453 1 38.56 123 LEU A CA 1
ATOM 918 C C . LEU A 1 123 ? 29.141 -5.184 -24.656 1 38.56 123 LEU A C 1
ATOM 920 O O . LEU A 1 123 ? 29.047 -5.703 -25.781 1 38.56 123 LEU A O 1
ATOM 924 N N . GLU A 1 124 ? 29.609 -3.973 -24.609 1 42.31 124 GLU A N 1
ATOM 925 C CA . GLU A 1 124 ? 30.234 -3.43 -25.812 1 42.31 124 GLU A CA 1
ATOM 926 C C . GLU A 1 124 ? 31.609 -4.055 -26.047 1 42.31 124 GLU A C 1
ATOM 928 O O . GLU A 1 124 ? 32.156 -3.971 -27.141 1 42.31 124 GLU A O 1
ATOM 933 N N . ASN A 1 125 ? 32.469 -4.289 -25.062 1 37.53 125 ASN A N 1
ATOM 934 C CA . ASN A 1 125 ? 33.781 -4.805 -25.453 1 37.53 125 ASN A CA 1
ATOM 935 C C . ASN A 1 125 ? 33.781 -6.324 -25.594 1 37.53 125 ASN A C 1
ATOM 937 O O . ASN A 1 125 ? 33.688 -7.047 -24.594 1 37.53 125 ASN A O 1
ATOM 941 N N . PRO A 1 126 ? 33.188 -6.789 -26.766 1 40.62 126 PRO A N 1
ATOM 942 C CA . PRO A 1 126 ? 33.281 -8.195 -27.156 1 40.62 126 PRO A CA 1
ATOM 943 C C . PRO A 1 126 ? 34.688 -8.75 -27.062 1 40.62 126 PRO A C 1
ATOM 945 O O . PRO A 1 126 ? 35.656 -8.055 -27.422 1 40.62 126 PRO A O 1
ATOM 948 N N . VAL A 1 127 ? 35.156 -9.43 -26.156 1 32.88 127 VAL A N 1
ATOM 949 C CA . VAL A 1 127 ? 36.344 -10.164 -26.594 1 32.88 127 VAL A CA 1
ATOM 950 C C . VAL A 1 127 ? 36 -10.969 -27.859 1 32.88 127 VAL A C 1
ATOM 952 O O . VAL A 1 127 ? 34.875 -11.461 -28 1 32.88 127 VAL A O 1
ATOM 955 N N . MET B 1 1 ? -24.797 -18.766 -0.936 1 90.19 1 MET B N 1
ATOM 956 C CA . MET B 1 1 ? -23.844 -17.688 -0.721 1 90.19 1 MET B CA 1
ATOM 957 C C . MET B 1 1 ? -24.219 -16.453 -1.536 1 90.19 1 MET B C 1
ATOM 959 O O . MET B 1 1 ? -24.719 -16.578 -2.652 1 90.19 1 MET B O 1
ATOM 963 N N . THR B 1 2 ? -23.953 -15.32 -0.877 1 95.62 2 THR B N 1
ATOM 964 C CA . THR B 1 2 ? -24.172 -14.086 -1.625 1 95.62 2 THR B CA 1
ATOM 965 C C . THR B 1 2 ? -23.109 -13.906 -2.701 1 95.62 2 THR B C 1
ATOM 967 O O . THR B 1 2 ? -22.109 -14.625 -2.711 1 95.62 2 THR B O 1
ATOM 970 N N . ILE B 1 3 ? -23.391 -12.953 -3.547 1 97.88 3 ILE B N 1
ATOM 971 C CA . ILE B 1 3 ? -22.406 -12.672 -4.598 1 97.88 3 ILE B CA 1
ATOM 972 C C . ILE B 1 3 ? -21.078 -12.258 -3.975 1 97.88 3 ILE B C 1
ATOM 974 O O . ILE B 1 3 ? -20.016 -12.703 -4.41 1 97.88 3 ILE B O 1
ATOM 978 N N . LEU B 1 4 ? -21.078 -11.461 -2.988 1 98.06 4 LEU B N 1
ATOM 979 C CA . LEU B 1 4 ? -19.891 -11.023 -2.275 1 98.06 4 LEU B CA 1
ATOM 980 C C . LEU B 1 4 ? -19.125 -12.219 -1.716 1 98.06 4 LEU B C 1
ATOM 982 O O . LEU B 1 4 ? -17.906 -12.32 -1.896 1 98.06 4 LEU B O 1
ATOM 986 N N . GLU B 1 5 ? -19.781 -13.133 -1.145 1 98.25 5 GLU B N 1
ATOM 987 C CA . GLU B 1 5 ? -19.156 -14.297 -0.531 1 98.25 5 GLU B CA 1
ATOM 988 C C . GLU B 1 5 ? -18.516 -15.195 -1.582 1 98.25 5 GLU B C 1
ATOM 990 O O . GLU B 1 5 ? -17.438 -15.758 -1.354 1 98.25 5 GLU B O 1
ATOM 995 N N . GLN B 1 6 ? -19.188 -15.289 -2.646 1 98.69 6 GLN B N 1
ATOM 996 C CA . GLN B 1 6 ? -18.672 -16.109 -3.73 1 98.69 6 GLN B CA 1
ATOM 997 C C . GLN B 1 6 ? -17.391 -15.516 -4.316 1 98.69 6 GLN B C 1
ATOM 999 O O . GLN B 1 6 ? -16.422 -16.234 -4.559 1 98.69 6 GLN B O 1
ATOM 1004 N N . ILE B 1 7 ? -17.453 -14.258 -4.512 1 98.75 7 ILE B N 1
ATOM 1005 C CA . ILE B 1 7 ? -16.266 -13.578 -5.043 1 98.75 7 ILE B CA 1
ATOM 1006 C C . ILE B 1 7 ? -15.125 -13.672 -4.039 1 98.75 7 ILE B C 1
ATOM 1008 O O . ILE B 1 7 ? -13.984 -13.977 -4.414 1 98.75 7 ILE B O 1
ATOM 1012 N N . LEU B 1 8 ? -15.43 -13.5 -2.781 1 98.69 8 LEU B N 1
ATOM 1013 C CA . LEU B 1 8 ? -14.391 -13.57 -1.761 1 98.69 8 LEU B CA 1
ATOM 1014 C C . LEU B 1 8 ? -13.773 -14.969 -1.716 1 98.69 8 LEU B C 1
ATOM 1016 O O . LEU B 1 8 ? -12.555 -15.109 -1.679 1 98.69 8 LEU B O 1
ATOM 1020 N N . ALA B 1 9 ? -14.586 -15.992 -1.751 1 98.5 9 ALA B N 1
ATOM 1021 C CA . ALA B 1 9 ? -14.094 -17.359 -1.73 1 98.5 9 ALA B CA 1
ATOM 1022 C C . ALA B 1 9 ? -13.195 -17.641 -2.93 1 98.5 9 ALA B C 1
ATOM 1024 O O . ALA B 1 9 ? -12.148 -18.281 -2.795 1 98.5 9 ALA B O 1
ATOM 1025 N N . GLY B 1 10 ? -13.602 -17.172 -4.121 1 98.5 10 GLY B N 1
ATOM 1026 C CA . GLY B 1 10 ? -12.789 -17.328 -5.32 1 98.5 10 GLY B CA 1
ATOM 1027 C C . GLY B 1 10 ? -11.453 -16.609 -5.227 1 98.5 10 GLY B C 1
ATOM 1028 O O . GLY B 1 10 ? -10.43 -17.156 -5.641 1 98.5 10 GLY B O 1
ATOM 1029 N N . LEU B 1 11 ? -11.492 -15.461 -4.668 1 98.31 11 LEU B N 1
ATOM 1030 C CA . LEU B 1 11 ? -10.258 -14.695 -4.516 1 98.31 11 LEU B CA 1
ATOM 1031 C C . LEU B 1 11 ? -9.32 -15.359 -3.514 1 98.31 11 LEU B C 1
ATOM 1033 O O . LEU B 1 11 ? -8.102 -15.359 -3.699 1 98.31 11 LEU B O 1
ATOM 1037 N N . GLN B 1 12 ? -9.883 -15.922 -2.441 1 97.81 12 GLN B N 1
ATOM 1038 C CA . GLN B 1 12 ? -9.07 -16.609 -1.443 1 97.81 12 GLN B CA 1
ATOM 1039 C C . GLN B 1 12 ? -8.391 -17.844 -2.039 1 97.81 12 GLN B C 1
ATOM 1041 O O . GLN B 1 12 ? -7.25 -18.156 -1.692 1 97.81 12 GLN B O 1
ATOM 1046 N N . GLN B 1 13 ? -9.062 -18.469 -2.934 1 97.56 13 GLN B N 1
ATOM 1047 C CA . GLN B 1 13 ? -8.477 -19.609 -3.623 1 97.56 13 GLN B CA 1
ATOM 1048 C C . GLN B 1 13 ? -7.402 -19.172 -4.609 1 97.56 13 GLN B C 1
ATOM 1050 O O . GLN B 1 13 ? -6.328 -19.781 -4.676 1 97.56 13 GLN B O 1
ATOM 1055 N N . LYS B 1 14 ? -7.648 -18.094 -5.289 1 96 14 LYS B N 1
ATOM 1056 C CA . LYS B 1 14 ? -6.773 -17.609 -6.359 1 96 14 LYS B CA 1
ATOM 1057 C C . LYS B 1 14 ? -5.504 -16.984 -5.793 1 96 14 LYS B C 1
ATOM 1059 O O . LYS B 1 14 ? -4.426 -17.109 -6.375 1 96 14 LYS B O 1
ATOM 1064 N N . PHE B 1 15 ? -5.668 -16.328 -4.699 1 95.31 15 PHE B N 1
ATOM 1065 C CA . PHE B 1 15 ? -4.562 -15.633 -4.059 1 95.31 15 PHE B CA 1
ATOM 1066 C C . PHE B 1 15 ? -4.297 -16.188 -2.668 1 95.31 15 PHE B C 1
ATOM 1068 O O . PHE B 1 15 ? -4.312 -15.453 -1.681 1 95.31 15 PHE B O 1
ATOM 1075 N N . ALA B 1 16 ? -3.932 -17.438 -2.709 1 92.5 16 ALA B N 1
ATOM 1076 C CA . ALA B 1 16 ? -3.686 -18.141 -1.451 1 92.5 16 ALA B CA 1
ATOM 1077 C C . ALA B 1 16 ? -2.602 -17.438 -0.636 1 92.5 16 ALA B C 1
ATOM 1079 O O . ALA B 1 16 ? -1.563 -17.047 -1.177 1 92.5 16 ALA B O 1
ATOM 1080 N N . GLY B 1 17 ? -2.904 -17.156 0.631 1 89.88 17 GLY B N 1
ATOM 1081 C CA . GLY B 1 17 ? -1.911 -16.578 1.524 1 89.88 17 GLY B CA 1
ATOM 1082 C C . GLY B 1 17 ? -2.086 -15.086 1.727 1 89.88 17 GLY B C 1
ATOM 1083 O O . GLY B 1 17 ? -1.477 -14.5 2.625 1 89.88 17 GLY B O 1
ATOM 1084 N N . VAL B 1 18 ? -2.867 -14.562 0.897 1 94.12 18 VAL B N 1
ATOM 1085 C CA . VAL B 1 18 ? -3.145 -13.133 1.062 1 94.12 18 VAL B CA 1
ATOM 1086 C C . VAL B 1 18 ? -4.148 -12.93 2.195 1 94.12 18 VAL B C 1
ATOM 1088 O O . VAL B 1 18 ? -5.105 -13.695 2.33 1 94.12 18 VAL B O 1
ATOM 1091 N N . ASP B 1 19 ? -3.906 -11.898 2.926 1 94.5 19 ASP B N 1
ATOM 1092 C CA . ASP B 1 19 ? -4.777 -11.562 4.047 1 94.5 19 ASP B CA 1
ATOM 1093 C C . ASP B 1 19 ? -6.227 -11.406 3.59 1 94.5 19 ASP B C 1
ATOM 1095 O O . ASP B 1 19 ? -6.5 -10.734 2.594 1 94.5 19 ASP B O 1
ATOM 1099 N N . THR B 1 20 ? -7.043 -11.938 4.336 1 96 20 THR B N 1
ATOM 1100 C CA . THR B 1 20 ? -8.461 -11.961 4 1 96 20 THR B CA 1
ATOM 1101 C C . THR B 1 20 ? -9.031 -10.539 3.957 1 96 20 THR B C 1
ATOM 1103 O O . THR B 1 20 ? -9.906 -10.242 3.143 1 96 20 THR B O 1
ATOM 1106 N N . ALA B 1 21 ? -8.602 -9.672 4.785 1 95.62 21 ALA B N 1
ATOM 1107 C CA . ALA B 1 21 ? -9.109 -8.305 4.809 1 95.62 21 ALA B CA 1
ATOM 1108 C C . ALA B 1 21 ? -8.82 -7.59 3.49 1 95.62 21 ALA B C 1
ATOM 1110 O O . ALA B 1 21 ? -9.648 -6.809 3.012 1 95.62 21 ALA B O 1
ATOM 1111 N N . ILE B 1 22 ? -7.691 -7.871 2.947 1 96.75 22 ILE B N 1
ATOM 1112 C CA . ILE B 1 22 ? -7.312 -7.27 1.674 1 96.75 22 ILE B CA 1
ATOM 1113 C C . ILE B 1 22 ? -8.25 -7.758 0.574 1 96.75 22 ILE B C 1
ATOM 1115 O O . ILE B 1 22 ? -8.805 -6.953 -0.182 1 96.75 22 ILE B O 1
ATOM 1119 N N . LEU B 1 23 ? -8.469 -9.07 0.528 1 98.06 23 LEU B N 1
ATOM 1120 C CA . LEU B 1 23 ? -9.312 -9.656 -0.503 1 98.06 23 LEU B CA 1
ATOM 1121 C C . LEU B 1 23 ? -10.773 -9.258 -0.306 1 98.06 23 LEU B C 1
ATOM 1123 O O . LEU B 1 23 ? -11.508 -9.086 -1.279 1 98.06 23 LEU B O 1
ATOM 1127 N N . THR B 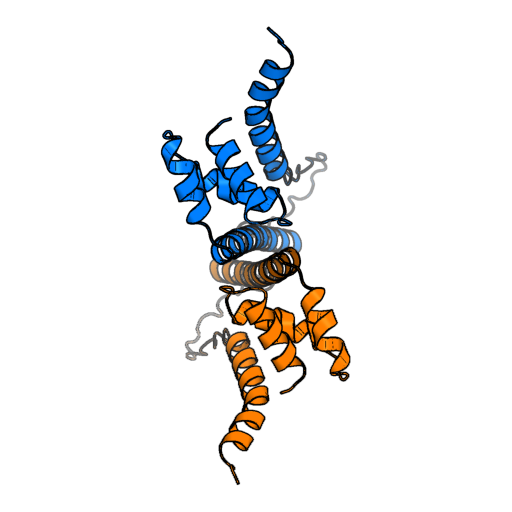1 24 ? -11.148 -9.07 0.933 1 98.5 24 THR B N 1
ATOM 1128 C CA . THR B 1 24 ? -12.508 -8.641 1.244 1 98.5 24 THR B CA 1
ATOM 1129 C C . THR B 1 24 ? -12.773 -7.25 0.677 1 98.5 24 THR B C 1
ATOM 1131 O O . THR B 1 24 ? -13.852 -6.992 0.138 1 98.5 24 THR B O 1
ATOM 1134 N N . ARG B 1 25 ? -11.828 -6.359 0.782 1 97.94 25 ARG B N 1
ATOM 1135 C CA . ARG B 1 25 ? -11.992 -5.016 0.234 1 97.94 25 ARG B CA 1
ATOM 1136 C C . ARG B 1 25 ? -12.211 -5.062 -1.273 1 97.94 25 ARG B C 1
ATOM 1138 O O . ARG B 1 25 ? -13.094 -4.375 -1.797 1 97.94 25 ARG B O 1
ATOM 1145 N N . ILE B 1 26 ? -11.484 -5.934 -1.958 1 98.25 26 ILE B N 1
ATOM 1146 C CA . ILE B 1 26 ? -11.602 -6.07 -3.406 1 98.25 26 ILE B CA 1
ATOM 1147 C C . ILE B 1 26 ? -12.945 -6.695 -3.758 1 98.25 26 ILE B C 1
ATOM 1149 O O . ILE B 1 26 ? -13.656 -6.207 -4.645 1 98.25 26 ILE B O 1
ATOM 1153 N N . ALA B 1 27 ? -13.305 -7.734 -3.002 1 98.75 27 ALA B N 1
ATOM 1154 C CA . ALA B 1 27 ? -14.562 -8.43 -3.256 1 98.75 27 ALA B CA 1
ATOM 1155 C C . ALA B 1 27 ? -15.758 -7.492 -3.074 1 98.75 27 ALA B C 1
ATOM 1157 O O . ALA B 1 27 ? -16.703 -7.527 -3.859 1 98.75 27 ALA B O 1
ATOM 1158 N N . THR B 1 28 ? -15.672 -6.703 -2.107 1 98.5 28 THR B N 1
ATOM 1159 C CA . THR B 1 28 ? -16.75 -5.766 -1.813 1 98.5 28 THR B CA 1
ATOM 1160 C C . THR B 1 28 ? -16.953 -4.789 -2.967 1 98.5 28 THR B C 1
ATOM 1162 O O . THR B 1 28 ? -18.078 -4.582 -3.432 1 98.5 28 THR B O 1
ATOM 1165 N N . LYS B 1 29 ? -15.875 -4.297 -3.441 1 98 29 LYS B N 1
ATOM 1166 C CA . LYS B 1 29 ? -15.945 -3.354 -4.551 1 98 29 LYS B CA 1
ATOM 1167 C C . LYS B 1 29 ? -16.438 -4.035 -5.824 1 98 29 LYS B C 1
ATOM 1169 O O . LYS B 1 29 ? -17.266 -3.482 -6.547 1 98 29 LYS B O 1
ATOM 1174 N N . LYS B 1 30 ? -15.969 -5.223 -6.047 1 98.12 30 LYS B N 1
ATOM 1175 C CA . LYS B 1 30 ? -16.281 -5.93 -7.285 1 98.12 30 LYS B CA 1
ATOM 1176 C C . LYS B 1 30 ? -17.719 -6.469 -7.262 1 98.12 30 LYS B C 1
ATOM 1178 O O . LYS B 1 30 ? -18.328 -6.641 -8.312 1 98.12 30 LYS B O 1
ATOM 1183 N N . ALA B 1 31 ? -18.234 -6.645 -6.102 1 98.38 31 ALA B N 1
ATOM 1184 C CA . ALA B 1 31 ? -19.578 -7.211 -5.961 1 98.38 31 ALA B CA 1
ATOM 1185 C C . ALA B 1 31 ? -20.641 -6.129 -6.059 1 98.38 31 ALA B C 1
ATOM 1187 O O . ALA B 1 31 ? -21.828 -6.43 -6.215 1 98.38 31 ALA B O 1
ATOM 1188 N N . GLU B 1 32 ? -20.203 -4.922 -5.941 1 97.38 32 GLU B N 1
ATOM 1189 C CA . GLU B 1 32 ? -21.172 -3.828 -5.938 1 97.38 32 GLU B CA 1
ATOM 1190 C C . GLU B 1 32 ? -22.031 -3.846 -7.199 1 97.38 32 GLU B C 1
ATOM 1192 O O . GLU B 1 32 ? -21.5 -3.828 -8.312 1 97.38 32 GLU B O 1
ATOM 1197 N N . GLY B 1 33 ? -23.297 -3.951 -7.078 1 95.56 33 GLY B N 1
ATOM 1198 C CA . GLY B 1 33 ? -24.234 -3.881 -8.188 1 95.56 33 GLY B CA 1
ATOM 1199 C C . GLY B 1 33 ? -24.359 -5.18 -8.961 1 95.56 33 GLY B C 1
ATOM 1200 O O . GLY B 1 33 ? -25.094 -5.258 -9.945 1 95.56 33 GLY B O 1
ATOM 1201 N N . VAL B 1 34 ? -23.625 -6.129 -8.562 1 97.5 34 VAL B N 1
ATOM 1202 C CA . VAL B 1 34 ? -23.688 -7.41 -9.258 1 97.5 34 VAL B CA 1
ATOM 1203 C C . VAL B 1 34 ? -24.812 -8.258 -8.656 1 97.5 34 VAL B C 1
ATOM 1205 O O . VAL B 1 34 ? -24.781 -8.578 -7.469 1 97.5 34 VAL B O 1
ATOM 1208 N N . THR B 1 35 ? -25.75 -8.602 -9.539 1 95.75 35 THR B N 1
ATOM 1209 C CA . THR B 1 35 ? -26.891 -9.383 -9.062 1 95.75 35 THR B CA 1
ATOM 1210 C C . THR B 1 35 ? -26.984 -10.719 -9.797 1 95.75 35 THR B C 1
ATOM 1212 O O . THR B 1 35 ? -27.734 -11.602 -9.398 1 95.75 35 THR B O 1
ATOM 1215 N N . ASP B 1 36 ? -26.141 -10.867 -10.797 1 97.38 36 ASP B N 1
ATOM 1216 C CA . ASP B 1 36 ? -26.141 -12.062 -11.633 1 97.38 36 ASP B CA 1
ATOM 1217 C C . ASP B 1 36 ? -24.984 -12.984 -11.273 1 97.38 36 ASP B C 1
ATOM 1219 O O . ASP B 1 36 ? -23.828 -12.688 -11.562 1 97.38 36 ASP B O 1
ATOM 1223 N N . GLU B 1 37 ? -25.328 -14.094 -10.727 1 97 37 GLU B N 1
ATOM 1224 C CA . GLU B 1 37 ? -24.328 -15.039 -10.227 1 97 37 GLU B CA 1
ATOM 1225 C C . GLU B 1 37 ? -23.453 -15.57 -11.367 1 97 37 GLU B C 1
ATOM 1227 O O . GLU B 1 37 ? -22.344 -16.031 -11.133 1 97 37 GLU B O 1
ATOM 1232 N N . THR B 1 38 ? -23.875 -15.523 -12.602 1 97.94 38 THR B N 1
ATOM 1233 C CA . THR B 1 38 ? -23.109 -16.047 -13.719 1 97.94 38 THR B CA 1
ATOM 1234 C C . THR B 1 38 ? -21.906 -15.172 -14.008 1 97.94 38 THR B C 1
ATOM 1236 O O . THR B 1 38 ? -21 -15.57 -14.75 1 97.94 38 THR B O 1
ATOM 1239 N N . LYS B 1 39 ? -21.781 -14.055 -13.359 1 98.25 39 LYS B N 1
ATOM 1240 C CA . LYS B 1 39 ? -20.703 -13.109 -13.586 1 98.25 39 LYS B CA 1
ATOM 1241 C C . LYS B 1 39 ? -19.547 -13.344 -12.609 1 98.25 39 LYS B C 1
ATOM 1243 O O . LYS B 1 39 ? -18.438 -12.836 -12.812 1 98.25 39 LYS B O 1
ATOM 1248 N N . VAL B 1 40 ? -19.766 -14.141 -11.617 1 98.62 40 VAL B N 1
ATOM 1249 C CA . VAL B 1 40 ? -18.844 -14.281 -10.5 1 98.62 40 VAL B CA 1
ATOM 1250 C C . VAL B 1 40 ? -17.5 -14.805 -11 1 98.62 40 VAL B C 1
ATOM 1252 O O . VAL B 1 40 ? -16.438 -14.227 -10.695 1 98.62 40 VAL B O 1
ATOM 1255 N N . ASN B 1 41 ? -17.484 -15.859 -11.812 1 98.38 41 ASN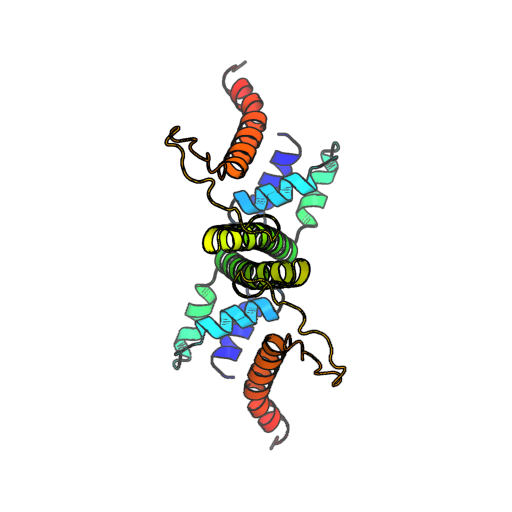 B N 1
ATOM 1256 C CA . ASN B 1 41 ? -16.234 -16.469 -12.281 1 98.38 41 ASN B CA 1
ATOM 1257 C C . ASN B 1 41 ? -15.414 -15.484 -13.125 1 98.38 41 ASN B C 1
ATOM 1259 O O . ASN B 1 41 ? -14.195 -15.406 -12.992 1 98.38 41 ASN B O 1
ATOM 1263 N N . SER B 1 42 ? -16.141 -14.797 -13.984 1 98.44 42 SER B N 1
ATOM 1264 C CA . SER B 1 42 ? -15.438 -13.836 -14.836 1 98.44 42 SER B CA 1
ATOM 1265 C C . SER B 1 42 ? -14.836 -12.703 -14 1 98.44 42 SER B C 1
ATOM 1267 O O . SER B 1 42 ? -13.758 -12.195 -14.328 1 98.44 42 SER B O 1
ATOM 1269 N N . ILE B 1 43 ? -15.531 -12.25 -12.938 1 98.62 43 ILE B N 1
ATOM 1270 C CA . ILE B 1 43 ? -15.023 -11.211 -12.047 1 98.62 43 ILE B CA 1
ATOM 1271 C C . ILE B 1 43 ? -13.734 -11.688 -11.375 1 98.62 43 ILE B C 1
ATOM 1273 O O . ILE B 1 43 ? -12.727 -10.984 -11.391 1 98.62 43 ILE B O 1
ATOM 1277 N N . ILE B 1 44 ? -13.727 -12.867 -10.875 1 98.69 44 ILE B N 1
ATOM 1278 C CA . ILE B 1 44 ? -12.578 -13.43 -10.18 1 98.69 44 ILE B CA 1
ATOM 1279 C C . ILE B 1 44 ? -11.398 -13.555 -11.148 1 98.69 44 ILE B C 1
ATOM 1281 O O . ILE B 1 44 ? -10.273 -13.164 -10.82 1 98.69 44 ILE B O 1
ATOM 1285 N N . GLU B 1 45 ? -11.656 -14.062 -12.359 1 98.31 45 GLU B N 1
ATOM 1286 C CA . GLU B 1 45 ? -10.609 -14.273 -13.359 1 98.31 45 GLU B CA 1
ATOM 1287 C C . GLU B 1 45 ? -9.984 -12.953 -13.789 1 98.31 45 GLU B C 1
ATOM 1289 O O . GLU B 1 45 ? -8.797 -12.898 -14.117 1 98.31 45 GLU B O 1
ATOM 1294 N N . GLY B 1 46 ? -10.742 -11.93 -13.695 1 97.62 46 GLY B N 1
ATOM 1295 C CA . GLY B 1 46 ? -10.289 -10.625 -14.164 1 97.62 46 GLY B CA 1
ATOM 1296 C C . GLY B 1 46 ? -9.398 -9.914 -13.164 1 97.62 46 GLY B C 1
ATOM 1297 O O . GLY B 1 46 ? -8.789 -8.891 -13.484 1 97.62 46 GLY B O 1
ATOM 1298 N N . ILE B 1 47 ? -9.305 -10.422 -11.984 1 97.75 47 ILE B N 1
ATOM 1299 C CA . ILE B 1 47 ? -8.484 -9.789 -10.953 1 97.75 47 ILE B CA 1
ATOM 1300 C C . ILE B 1 47 ? -7.086 -10.398 -10.961 1 97.75 47 ILE B C 1
ATOM 1302 O O . ILE B 1 47 ? -6.926 -11.609 -10.75 1 97.75 47 ILE B O 1
ATOM 1306 N N . SER B 1 48 ? -6.156 -9.562 -11.172 1 94.62 48 SER B N 1
ATOM 1307 C CA . SER B 1 48 ? -4.766 -10.008 -11.211 1 94.62 48 SER B CA 1
ATOM 1308 C C . SER B 1 48 ? -4.051 -9.695 -9.898 1 94.62 48 SER B C 1
ATOM 1310 O O . SER B 1 48 ? -4.59 -8.984 -9.047 1 94.62 48 SER B O 1
ATOM 1312 N N . PHE B 1 49 ? -2.877 -10.219 -9.82 1 90.88 49 PHE B N 1
ATOM 1313 C CA . PHE B 1 49 ? -2.045 -9.891 -8.664 1 90.88 49 PHE B CA 1
ATOM 1314 C C . PHE B 1 49 ? -1.764 -8.391 -8.609 1 90.88 49 PHE B C 1
ATOM 1316 O O . PHE B 1 49 ? -1.746 -7.797 -7.535 1 90.88 49 PHE B O 1
ATOM 1323 N N . SER B 1 50 ? -1.488 -7.887 -9.766 1 92.88 50 SER B N 1
ATOM 1324 C CA . SER B 1 50 ? -1.265 -6.445 -9.836 1 92.88 50 SER B CA 1
ATOM 1325 C C . SER B 1 50 ? -2.459 -5.672 -9.289 1 92.88 50 SER B C 1
ATOM 1327 O O . SER B 1 50 ? -2.289 -4.656 -8.617 1 92.88 50 SER B O 1
ATOM 1329 N N . ASP B 1 51 ? -3.639 -6.18 -9.516 1 94.81 51 ASP B N 1
ATOM 1330 C CA . ASP B 1 51 ? -4.84 -5.543 -8.984 1 94.81 51 ASP B CA 1
ATOM 1331 C C . ASP B 1 51 ? -4.863 -5.594 -7.461 1 94.81 51 ASP B C 1
ATOM 1333 O O . ASP B 1 51 ? -5.23 -4.617 -6.809 1 94.81 51 ASP B O 1
ATOM 1337 N N . VAL B 1 52 ? -4.531 -6.707 -6.984 1 97.25 52 VAL B N 1
ATOM 1338 C CA . VAL B 1 52 ? -4.512 -6.883 -5.535 1 97.25 52 VAL B CA 1
ATOM 1339 C C . VAL B 1 52 ? -3.492 -5.93 -4.914 1 97.25 52 VAL B C 1
ATOM 1341 O O . VAL B 1 52 ? -3.793 -5.242 -3.936 1 97.25 52 VAL B O 1
ATOM 1344 N N . LEU B 1 53 ? -2.354 -5.852 -5.52 1 96.69 53 LEU B N 1
ATOM 1345 C CA . LEU B 1 53 ? -1.293 -4.965 -5.047 1 96.69 53 LEU B CA 1
ATOM 1346 C C . LEU B 1 53 ? -1.748 -3.51 -5.07 1 96.69 53 LEU B C 1
ATOM 1348 O O . LEU B 1 53 ? -1.601 -2.795 -4.078 1 96.69 53 LEU B O 1
ATOM 1352 N N . ASN B 1 54 ? -2.287 -3.096 -6.121 1 95.12 54 ASN B N 1
ATOM 1353 C CA . ASN B 1 54 ? -2.719 -1.709 -6.27 1 95.12 54 ASN B CA 1
ATOM 1354 C C . ASN B 1 54 ? -3.84 -1.365 -5.293 1 95.12 54 ASN B C 1
ATOM 1356 O O . ASN B 1 54 ? -3.848 -0.281 -4.707 1 95.12 54 ASN B O 1
ATOM 1360 N N . SER B 1 55 ? -4.758 -2.297 -5.133 1 97 55 SER B N 1
ATOM 1361 C CA . SER B 1 55 ? -5.844 -2.086 -4.184 1 97 55 SER B CA 1
ATOM 1362 C C . SER B 1 55 ? -5.312 -1.888 -2.766 1 97 55 SER B C 1
ATOM 1364 O O . SER B 1 55 ? -5.738 -0.969 -2.061 1 97 55 SER B O 1
ATOM 1366 N N . TYR B 1 56 ? -4.414 -2.703 -2.455 1 97.62 56 TYR B N 1
ATOM 1367 C CA . TYR B 1 56 ? -3.84 -2.611 -1.117 1 97.62 56 TYR B CA 1
ATOM 1368 C C . TYR B 1 56 ? -3.008 -1.345 -0.967 1 97.62 56 TYR B C 1
ATOM 1370 O O . TYR B 1 56 ? -3.094 -0.654 0.051 1 97.62 56 TYR B O 1
ATOM 1378 N N . GLY B 1 57 ? -2.178 -1.052 -1.946 1 97.25 57 GLY B N 1
ATOM 1379 C CA . GLY B 1 57 ? -1.419 0.189 -1.94 1 97.25 57 GLY B CA 1
ATOM 1380 C C . GLY B 1 57 ? -2.289 1.42 -1.769 1 97.25 57 GLY B C 1
ATOM 1381 O O . GLY B 1 57 ? -1.968 2.311 -0.979 1 97.25 57 GLY B O 1
ATOM 1382 N N . ASP B 1 58 ? -3.363 1.479 -2.492 1 97.06 58 ASP B N 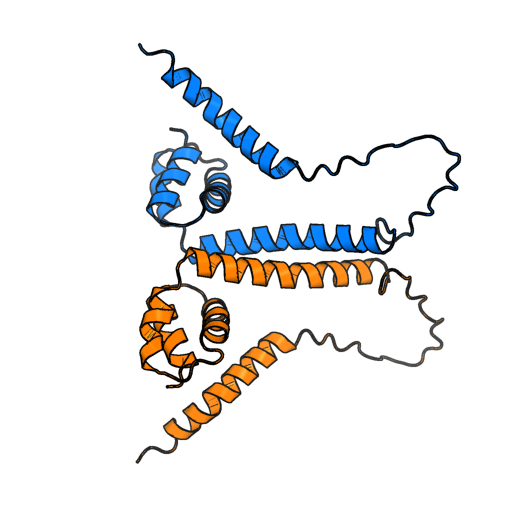1
ATOM 1383 C CA . ASP B 1 58 ? -4.289 2.605 -2.406 1 97.06 58 ASP B CA 1
ATOM 1384 C C . ASP B 1 58 ? -4.891 2.715 -1.008 1 97.06 58 ASP B C 1
ATOM 1386 O O . ASP B 1 58 ? -5.027 3.816 -0.47 1 97.06 58 ASP B O 1
ATOM 1390 N N . PHE B 1 59 ? -5.238 1.598 -0.539 1 97.19 59 PHE B N 1
ATOM 1391 C CA . PHE B 1 59 ? -5.797 1.57 0.807 1 97.19 59 PHE B CA 1
ATOM 1392 C C . PHE B 1 59 ? -4.793 2.104 1.823 1 97.19 59 PHE B C 1
ATOM 1394 O O . PHE B 1 59 ? -5.121 2.984 2.623 1 97.19 59 PHE B O 1
ATOM 1401 N N . ARG B 1 60 ? -3.617 1.598 1.767 1 98.12 60 ARG B N 1
ATOM 1402 C CA . ARG B 1 60 ? -2.562 2 2.691 1 98.12 60 ARG B CA 1
ATOM 1403 C C . ARG B 1 60 ? -2.236 3.482 2.537 1 98.12 60 ARG B C 1
ATOM 1405 O O . ARG B 1 60 ? -2.043 4.188 3.529 1 98.12 60 ARG B O 1
ATOM 1412 N N . ALA B 1 61 ? -2.188 3.889 1.296 1 98.06 61 ALA B N 1
ATOM 1413 C CA . ALA B 1 61 ? -1.895 5.293 1.03 1 98.06 61 ALA B CA 1
ATOM 1414 C C . ALA B 1 61 ? -2.992 6.199 1.583 1 98.06 61 ALA B C 1
ATOM 1416 O O . ALA B 1 61 ? -2.709 7.238 2.18 1 98.06 61 ALA B O 1
ATOM 1417 N N . GLY B 1 62 ? -4.215 5.887 1.397 1 97.75 62 GLY B N 1
ATOM 1418 C CA . GLY B 1 62 ? -5.328 6.668 1.906 1 97.75 62 GLY B CA 1
ATOM 1419 C C . GLY B 1 62 ? -5.328 6.797 3.418 1 97.75 62 GLY B C 1
ATOM 1420 O O . GLY B 1 62 ? -5.469 7.898 3.953 1 97.75 62 GLY B O 1
ATOM 1421 N N . ASP B 1 63 ? -5.141 5.711 4.012 1 97.44 63 ASP B N 1
ATOM 1422 C CA . ASP B 1 63 ? -5.105 5.691 5.469 1 97.44 63 ASP B CA 1
ATOM 1423 C C . ASP B 1 63 ? -3.928 6.504 6 1 97.44 63 ASP B C 1
ATOM 1425 O O . ASP B 1 63 ? -4.074 7.27 6.957 1 97.44 63 ASP B O 1
ATOM 1429 N N . ALA B 1 64 ? -2.811 6.363 5.383 1 98.44 64 ALA B N 1
ATOM 1430 C CA . ALA B 1 64 ? -1.598 7.055 5.812 1 98.44 64 ALA B CA 1
ATOM 1431 C C . ALA B 1 64 ? -1.738 8.57 5.641 1 98.44 64 ALA B C 1
ATOM 1433 O O . ALA B 1 64 ? -1.27 9.336 6.48 1 98.44 64 ALA B O 1
ATOM 1434 N N . SER B 1 65 ? -2.326 8.953 4.613 1 98.38 65 SER B N 1
ATOM 1435 C CA . SER B 1 65 ? -2.537 10.375 4.367 1 98.38 65 SER B CA 1
ATOM 1436 C C . SER B 1 65 ? -3.389 11.008 5.465 1 98.38 65 SER B C 1
ATOM 1438 O O . SER B 1 65 ? -3.035 12.062 6 1 98.38 65 SER B O 1
ATOM 1440 N N . LYS B 1 66 ? -4.43 10.406 5.805 1 97.81 66 LYS B N 1
ATOM 1441 C CA . LYS B 1 66 ? -5.324 10.922 6.84 1 97.81 66 LYS B CA 1
ATOM 1442 C C . LYS B 1 66 ? -4.625 10.977 8.195 1 97.81 66 LYS B C 1
ATOM 1444 O O . LYS B 1 66 ? -4.719 11.977 8.906 1 97.81 66 LYS B O 1
ATOM 1449 N N . THR B 1 67 ? -3.938 9.938 8.414 1 98.44 67 THR B N 1
ATOM 1450 C CA . THR B 1 67 ? -3.244 9.828 9.688 1 98.44 67 THR B CA 1
ATOM 1451 C C . THR B 1 67 ? -2.133 10.867 9.797 1 98.44 67 THR B C 1
ATOM 1453 O O . THR B 1 67 ? -1.915 11.445 10.859 1 98.44 67 THR B O 1
ATOM 1456 N N . ALA B 1 68 ? -1.486 11.086 8.734 1 98.56 68 ALA B N 1
ATOM 1457 C CA . ALA B 1 68 ? -0.375 12.031 8.719 1 98.56 68 ALA B CA 1
ATOM 1458 C C . ALA B 1 68 ? -0.856 13.445 9.031 1 98.56 68 ALA B C 1
ATOM 1460 O O . ALA B 1 68 ? -0.234 14.156 9.82 1 98.56 68 ALA B O 1
ATOM 1461 N N . VAL B 1 69 ? -1.93 13.789 8.492 1 98.25 69 VAL B N 1
ATOM 1462 C CA . VAL B 1 69 ? -2.475 15.125 8.719 1 98.25 69 VAL B CA 1
ATOM 1463 C C . VAL B 1 69 ? -2.963 15.242 10.156 1 98.25 69 VAL B C 1
ATOM 1465 O O . VAL B 1 69 ? -2.682 16.234 10.836 1 98.25 69 VAL B O 1
ATOM 1468 N N . SER B 1 70 ? -3.646 14.234 10.555 1 98.31 70 SER B N 1
ATOM 1469 C CA . SER B 1 70 ? -4.133 14.234 11.938 1 98.31 70 SER B CA 1
ATOM 1470 C C . SER B 1 70 ? -2.982 14.352 12.93 1 98.31 70 SER B C 1
ATOM 1472 O O . SER B 1 70 ? -3.045 15.148 13.867 1 98.31 70 SER B O 1
ATOM 1474 N N . ASN B 1 71 ? -1.974 13.578 12.703 1 98.31 71 ASN B N 1
ATOM 1475 C CA . ASN B 1 71 ? -0.804 13.617 13.578 1 98.31 71 ASN B CA 1
ATOM 1476 C C . ASN B 1 71 ? -0.105 14.969 13.523 1 98.31 71 ASN B C 1
ATOM 1478 O O . ASN B 1 71 ? 0.362 15.477 14.547 1 98.31 71 ASN B O 1
ATOM 1482 N N . TYR B 1 72 ? 0.014 15.477 12.398 1 98.25 72 TYR B N 1
ATOM 1483 C CA . TYR B 1 72 ? 0.612 16.797 12.211 1 98.25 72 TYR B CA 1
ATOM 1484 C C . TYR B 1 72 ? -0.148 17.859 12.992 1 98.25 72 TYR B C 1
ATOM 1486 O O . TYR B 1 72 ? 0.457 18.672 13.695 1 98.25 72 TYR B O 1
ATOM 1494 N N . GLU B 1 73 ? -1.405 17.812 12.898 1 98.25 73 GLU B N 1
ATOM 1495 C CA . GLU B 1 73 ? -2.252 18.766 13.609 1 98.25 73 GLU B CA 1
ATOM 1496 C C . GLU B 1 73 ? -2.121 18.609 15.117 1 98.25 73 GLU B C 1
ATOM 1498 O O . GLU B 1 73 ? -1.998 19.594 15.852 1 98.25 73 GLU B O 1
ATOM 1503 N N . LYS B 1 74 ? -2.133 17.406 15.531 1 97.62 74 LYS B N 1
ATOM 1504 C CA . LYS B 1 74 ? -1.992 17.141 16.953 1 97.62 74 LYS B CA 1
ATOM 1505 C C . LYS B 1 74 ? -0.647 17.641 17.484 1 97.62 74 LYS B C 1
ATOM 1507 O O . LYS B 1 74 ? -0.584 18.297 18.531 1 97.62 74 LYS B O 1
ATOM 1512 N N . LYS B 1 75 ? 0.317 17.359 16.734 1 97.62 75 LYS B N 1
ATOM 1513 C CA . LYS B 1 75 ? 1.68 17.719 17.125 1 97.62 75 LYS B CA 1
ATOM 1514 C C . LYS B 1 75 ? 1.836 19.219 17.281 1 97.62 75 LYS B C 1
ATOM 1516 O O . LYS B 1 75 ? 2.553 19.688 18.172 1 97.62 75 LYS B O 1
ATOM 1521 N N . HIS B 1 76 ? 1.125 19.906 16.5 1 97.5 76 HIS B N 1
ATOM 1522 C CA . HIS B 1 76 ? 1.356 21.344 16.453 1 97.5 76 HIS B CA 1
ATOM 1523 C C . HIS B 1 76 ? 0.149 22.109 16.969 1 97.5 76 HIS B C 1
ATOM 1525 O O . HIS B 1 76 ? 0.063 23.328 16.812 1 97.5 76 HIS B O 1
ATOM 1531 N N . ASN B 1 77 ? -0.771 21.344 17.516 1 96.88 77 ASN B N 1
ATOM 1532 C CA . ASN B 1 77 ? -1.987 21.938 18.078 1 96.88 77 ASN B CA 1
ATOM 1533 C C . ASN B 1 77 ? -2.717 22.781 17.031 1 96.88 77 ASN B C 1
ATOM 1535 O O . ASN B 1 77 ? -3.055 23.938 17.281 1 96.88 77 ASN B O 1
ATOM 1539 N N . LEU B 1 78 ? -2.953 22.109 15.867 1 97.31 78 LEU B N 1
ATOM 1540 C CA . LEU B 1 78 ? -3.629 22.75 14.742 1 97.31 78 LEU B CA 1
ATOM 1541 C C . LEU B 1 78 ? -4.922 22.031 14.398 1 97.31 78 LEU B C 1
ATOM 1543 O O . LEU B 1 78 ? -5.059 20.828 14.672 1 97.31 78 LEU B O 1
ATOM 1547 N N . LYS B 1 79 ? -5.793 22.812 13.789 1 97 79 LYS B N 1
ATOM 1548 C CA . LYS B 1 79 ? -6.953 22.297 13.07 1 97 79 LYS B CA 1
ATOM 1549 C C . LYS B 1 79 ? -7.234 23.109 11.812 1 97 79 LYS B C 1
ATOM 1551 O O . LYS B 1 79 ? -7.383 24.344 11.891 1 97 79 LYS B O 1
ATOM 1556 N N . ASP B 1 80 ? -7.27 22.438 10.75 1 96.06 80 ASP B N 1
ATOM 1557 C CA . ASP B 1 80 ? -7.488 23.094 9.461 1 96.06 80 ASP B CA 1
ATOM 1558 C C . ASP B 1 80 ? -6.551 24.297 9.289 1 96.06 80 ASP B C 1
ATOM 1560 O O . ASP B 1 80 ? -6.984 25.375 8.883 1 96.06 80 ASP B O 1
ATOM 1564 N N . GLY B 1 81 ? -5.336 24.047 9.773 1 94.56 81 GLY B N 1
ATOM 1565 C CA . GLY B 1 81 ? -4.309 25.047 9.523 1 94.56 81 GLY B CA 1
ATOM 1566 C C . GLY B 1 81 ? -4.289 26.156 10.555 1 94.56 81 GLY B C 1
ATOM 1567 O O . GLY B 1 81 ? -3.469 27.078 10.477 1 94.56 81 GLY B O 1
ATOM 1568 N N . LYS B 1 82 ? -5.168 26.141 11.461 1 94.62 82 LYS B N 1
ATOM 1569 C CA . LYS B 1 82 ? -5.25 27.188 12.477 1 94.62 82 LYS B CA 1
ATOM 1570 C C . LYS B 1 82 ? -4.914 26.656 13.859 1 94.62 82 LYS B C 1
ATOM 1572 O O . LYS B 1 82 ? -5.246 25.516 14.18 1 94.62 82 LYS B O 1
ATOM 1577 N N . SER B 1 83 ? -4.227 27.453 14.609 1 93.88 83 SER B N 1
ATOM 1578 C CA . SER B 1 83 ? -3.906 27.062 15.977 1 93.88 83 SER B CA 1
ATOM 1579 C C . SER B 1 83 ? -5.172 26.859 16.812 1 93.88 83 SER B C 1
ATOM 1581 O O . SER B 1 83 ? -6.117 27.641 16.703 1 93.88 83 SER B O 1
ATOM 1583 N N . ILE B 1 84 ? -5.223 25.906 17.594 1 90.25 84 ILE B N 1
ATOM 1584 C CA . ILE B 1 84 ? -6.352 25.672 18.484 1 90.25 84 ILE B CA 1
ATOM 1585 C C . ILE B 1 84 ? -6.027 26.203 19.875 1 90.25 84 ILE B C 1
ATOM 1587 O O . ILE B 1 84 ? -4.926 26 20.391 1 90.25 84 ILE B O 1
ATOM 1591 N N . GLU B 1 85 ? -6 27.672 20.141 1 71.38 85 GLU B N 1
ATOM 1592 C CA . GLU B 1 85 ? -5.793 28.219 21.484 1 71.38 85 GLU B CA 1
ATOM 1593 C C . GLU B 1 85 ? -6.449 27.344 22.547 1 71.38 85 GLU B C 1
ATOM 1595 O O . GLU B 1 85 ? -7.535 26.812 22.328 1 71.38 85 GLU B O 1
ATOM 1600 N N . ASN B 1 86 ? -5.691 26.703 23.234 1 57.19 86 ASN B N 1
ATOM 1601 C CA . ASN B 1 86 ? -6.266 26.094 24.438 1 57.19 86 ASN B CA 1
ATOM 1602 C C . ASN B 1 86 ? -7.176 27.078 25.172 1 57.19 86 ASN B C 1
ATOM 1604 O O . ASN B 1 86 ? -6.73 28.141 25.594 1 57.19 86 ASN B O 1
ATOM 1608 N N . PRO B 1 87 ? -8.5 27.25 25 1 50.94 87 PRO B N 1
ATOM 1609 C CA . PRO B 1 87 ? -9.188 28.109 25.969 1 50.94 87 PRO B CA 1
ATOM 1610 C C . PRO B 1 87 ? -8.547 28.047 27.359 1 50.94 87 PRO B C 1
ATOM 1612 O O . PRO B 1 87 ? -7.902 27.062 27.703 1 50.94 87 PRO B O 1
ATOM 1615 N N . ASN B 1 88 ? -8.055 29.156 27.938 1 46.81 88 ASN B N 1
ATOM 1616 C CA . ASN B 1 88 ? -7.836 29.078 29.391 1 46.81 88 ASN B CA 1
ATOM 1617 C C . ASN B 1 88 ? -8.734 28.047 30.031 1 46.81 88 ASN B C 1
ATOM 1619 O O . ASN B 1 88 ? -9.961 28.125 29.938 1 46.81 88 ASN B O 1
ATOM 1623 N N . PRO B 1 89 ? -8.203 26.969 30.438 1 45.12 89 PRO B N 1
ATOM 1624 C CA . PRO B 1 89 ? -8.984 25.984 31.203 1 45.12 89 PRO B CA 1
ATOM 1625 C C . PRO B 1 89 ? -9.859 26.641 32.281 1 45.12 89 PRO B C 1
ATOM 1627 O O . PRO B 1 89 ? -9.336 27.172 33.25 1 45.12 89 PRO B O 1
ATOM 1630 N N . ASN B 1 90 ? -10.68 27.641 32.219 1 40.5 90 ASN B N 1
ATOM 1631 C CA . ASN B 1 90 ? -11.57 27.297 33.344 1 40.5 90 ASN B CA 1
ATOM 1632 C C . ASN B 1 90 ? -11.961 25.812 33.312 1 40.5 90 ASN B C 1
ATOM 1634 O O . ASN B 1 90 ? -12.43 25.312 32.281 1 40.5 90 ASN B O 1
ATOM 1638 N N . PRO B 1 91 ? -11.508 25.016 34.375 1 40.91 91 PRO B N 1
ATOM 1639 C CA . PRO B 1 91 ? -11.43 23.562 34.5 1 40.91 91 PRO B CA 1
ATOM 1640 C C . PRO B 1 91 ? -12.695 22.844 34 1 40.91 91 PRO B C 1
ATOM 1642 O O . PRO B 1 91 ? -12.93 21.688 34.375 1 40.91 91 PRO B O 1
ATOM 1645 N N . ASN B 1 92 ? -13.633 23.375 33.375 1 36.41 92 ASN B N 1
ATOM 1646 C CA . ASN B 1 92 ? -14.633 22.312 33.312 1 36.41 92 ASN B CA 1
ATOM 1647 C C . ASN B 1 92 ? -14.117 21.094 32.562 1 36.41 92 ASN B C 1
ATOM 1649 O O . ASN B 1 92 ? -13.43 21.234 31.547 1 36.41 92 ASN B O 1
ATOM 1653 N N . PRO B 1 93 ? -14.359 19.875 33.094 1 35.12 93 PRO B N 1
ATOM 1654 C CA . PRO B 1 93 ? -13.812 18.531 32.938 1 35.12 93 PRO B CA 1
ATOM 1655 C C . PRO B 1 93 ? -13.664 18.125 31.469 1 35.12 93 PRO B C 1
ATOM 1657 O O . PRO B 1 93 ? -14.18 18.812 30.578 1 35.12 93 PRO B O 1
ATOM 1660 N N . ASN B 1 94 ? -13.484 16.781 31.219 1 33.31 94 ASN B N 1
ATOM 1661 C CA . ASN B 1 94 ? -12.914 15.664 30.469 1 33.31 94 ASN B CA 1
ATOM 1662 C C . ASN B 1 94 ? -13.57 15.5 29.109 1 33.31 94 ASN B C 1
ATOM 1664 O O . ASN B 1 94 ? -14.594 14.82 28.969 1 33.31 94 ASN B O 1
ATOM 1668 N N . PRO B 1 95 ? -13.891 16.562 28.359 1 35.56 95 PRO B N 1
ATOM 1669 C CA . PRO B 1 95 ? -14.586 15.82 27.297 1 35.56 95 PRO B CA 1
ATOM 1670 C C . PRO B 1 95 ? -13.664 14.883 26.531 1 35.56 95 PRO B C 1
ATOM 1672 O O . PRO B 1 95 ? -12.547 15.273 26.156 1 35.56 95 PRO B O 1
ATOM 1675 N N . LYS B 1 96 ? -13.633 13.68 26.844 1 30.56 96 LYS B N 1
ATOM 1676 C CA . LYS B 1 96 ? -12.992 12.531 26.219 1 30.56 96 LYS B CA 1
ATOM 1677 C C . LYS B 1 96 ? -13.125 12.594 24.703 1 30.56 96 LYS B C 1
ATOM 1679 O O . LYS B 1 96 ? -14.242 12.703 24.172 1 30.56 96 LYS B O 1
ATOM 1684 N N . LEU B 1 97 ? -12.18 13.148 24.062 1 33.88 97 LEU B N 1
ATOM 1685 C CA . LEU B 1 97 ? -12.125 13.008 22.609 1 33.88 97 LEU B CA 1
ATOM 1686 C C . LEU B 1 97 ? -12.125 11.539 22.203 1 33.88 97 LEU B C 1
ATOM 1688 O O . LEU B 1 97 ? -11.281 10.766 22.656 1 33.88 97 LEU B O 1
ATOM 1692 N N . GLU B 1 98 ? -13.344 10.953 22.016 1 30.44 98 GLU B N 1
ATOM 1693 C CA . GLU B 1 98 ? -13.523 9.602 21.484 1 30.44 98 GLU B CA 1
ATOM 1694 C C . GLU B 1 98 ? -12.758 9.422 20.172 1 30.44 98 GLU B C 1
ATOM 1696 O O . GLU B 1 98 ? -12.875 10.242 19.266 1 30.44 98 GLU B O 1
ATOM 1701 N N . ASP B 1 99 ? -11.531 9.078 20.266 1 33.16 99 ASP B N 1
ATOM 1702 C CA . ASP B 1 99 ? -10.82 8.539 19.109 1 33.16 99 ASP B CA 1
ATOM 1703 C C . ASP B 1 99 ? -11.703 7.59 18.312 1 33.16 99 ASP B C 1
ATOM 1705 O O . ASP B 1 99 ? -12.07 6.516 18.781 1 33.16 99 ASP B O 1
ATOM 1709 N N . LYS B 1 100 ? -12.641 8.008 17.562 1 29.91 100 LYS B N 1
ATOM 1710 C CA . LYS B 1 100 ? -13.406 7.066 16.75 1 29.91 100 LYS B CA 1
ATOM 1711 C C . LYS B 1 100 ? -12.516 6.355 15.742 1 29.91 100 LYS B C 1
ATOM 1713 O O . LYS B 1 100 ? -12.336 6.836 14.617 1 29.91 100 LYS B O 1
ATOM 1718 N N . THR B 1 101 ? -11.375 5.938 16.094 1 37.03 101 THR B N 1
ATOM 1719 C CA . THR B 1 101 ? -10.664 5.082 15.141 1 37.03 101 THR B CA 1
ATOM 1720 C C . THR B 1 101 ? -11.516 3.881 14.75 1 37.03 101 THR B C 1
ATOM 1722 O O . THR B 1 101 ? -11.016 2.91 14.188 1 37.03 101 THR B O 1
ATOM 1725 N N . ASP B 1 102 ? -12.789 3.871 15.344 1 34.78 102 ASP B N 1
ATOM 1726 C CA . ASP B 1 102 ? -13.398 2.549 15.328 1 34.78 102 ASP B CA 1
ATOM 1727 C C . ASP B 1 102 ? -13.484 1.994 13.914 1 34.78 102 ASP B C 1
ATOM 1729 O O . ASP B 1 102 ? -13.727 0.801 13.719 1 34.78 102 ASP B O 1
ATOM 1733 N N . ASP B 1 103 ? -13.875 2.828 12.953 1 38.97 103 ASP B N 1
ATOM 1734 C CA . ASP B 1 103 ? -15.07 2.381 12.242 1 38.97 103 ASP B CA 1
ATOM 1735 C C . ASP B 1 103 ? -14.719 1.356 11.164 1 38.97 103 ASP B C 1
ATOM 1737 O O . ASP B 1 103 ? -15.586 0.921 10.406 1 38.97 103 ASP B O 1
ATOM 1741 N N . MET B 1 104 ? -13.461 1.398 10.812 1 40.91 104 MET B N 1
ATOM 1742 C CA . MET B 1 104 ? -13.406 0.523 9.641 1 40.91 104 MET B CA 1
ATOM 1743 C C . MET B 1 104 ? -13.562 -0.938 10.055 1 40.91 104 MET B C 1
ATOM 1745 O O . MET B 1 104 ? -14.227 -1.713 9.367 1 40.91 104 MET B O 1
ATOM 1749 N N . ALA B 1 105 ? -12.938 -1.301 11.195 1 41.69 105 ALA B N 1
ATOM 1750 C CA . ALA B 1 105 ? -13.18 -2.648 11.703 1 41.69 105 ALA B CA 1
ATOM 1751 C C . ALA B 1 105 ? -14.641 -2.842 12.078 1 41.69 105 ALA B C 1
ATOM 1753 O O . ALA B 1 105 ? -15.227 -3.889 11.797 1 41.69 105 ALA B O 1
ATOM 1754 N N . ALA B 1 106 ? -15.18 -1.872 12.648 1 43.12 106 ALA B N 1
ATOM 1755 C CA . ALA B 1 106 ? -16.594 -1.933 12.984 1 43.12 106 ALA B CA 1
ATOM 1756 C C . ALA B 1 106 ? -17.453 -1.926 11.727 1 43.12 106 ALA B C 1
ATOM 1758 O O . ALA B 1 106 ? -18.438 -2.674 11.625 1 43.12 106 ALA B O 1
ATOM 1759 N N . ILE B 1 107 ? -17.047 -1.169 10.836 1 41.16 107 ILE B N 1
ATOM 1760 C CA . ILE B 1 107 ? -17.766 -1.15 9.562 1 41.16 107 ILE B CA 1
ATOM 1761 C C . ILE B 1 107 ? -17.578 -2.484 8.852 1 41.16 107 ILE B C 1
ATOM 1763 O O . ILE B 1 107 ? -18.531 -3.057 8.32 1 41.16 107 ILE B O 1
ATOM 1767 N N . ILE B 1 108 ? -16.359 -2.969 8.938 1 44.94 108 ILE B N 1
ATOM 1768 C CA . ILE B 1 108 ? -16.094 -4.281 8.359 1 44.94 108 ILE B CA 1
ATOM 1769 C C . ILE B 1 108 ? -16.828 -5.359 9.156 1 44.94 108 ILE B C 1
ATOM 1771 O O . ILE B 1 108 ? -17.469 -6.242 8.578 1 44.94 108 ILE B O 1
ATOM 1775 N N . ALA B 1 109 ? -16.656 -5.246 10.469 1 47.25 109 ALA B N 1
ATOM 1776 C CA . ALA B 1 109 ? -17.344 -6.207 11.336 1 47.25 109 ALA B CA 1
ATOM 1777 C C . ALA B 1 109 ? -18.859 -6.137 11.148 1 47.25 109 ALA B C 1
ATOM 1779 O O . ALA B 1 109 ? -19.516 -7.172 11.062 1 47.25 109 ALA B O 1
ATOM 1780 N N . ASN B 1 110 ? -19.375 -5.023 11.055 1 48.47 110 ASN B N 1
ATOM 1781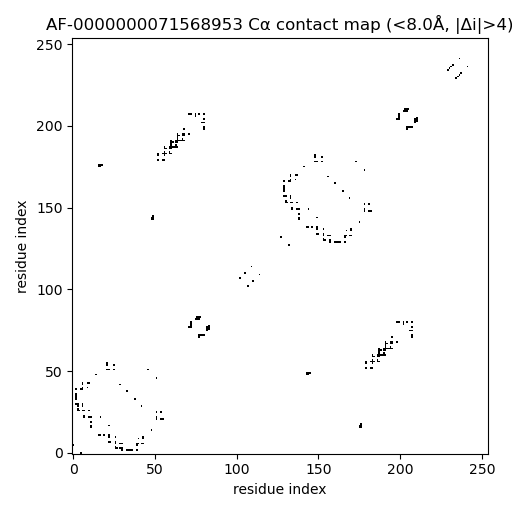 C CA . ASN B 1 110 ? -20.812 -4.844 10.82 1 48.47 110 ASN B CA 1
ATOM 1782 C C . ASN B 1 110 ? -21.219 -5.336 9.43 1 48.47 110 ASN B C 1
ATOM 1784 O O . ASN B 1 110 ? -22.266 -5.965 9.273 1 48.47 110 ASN B O 1
ATOM 1788 N N . ALA B 1 111 ? -20.359 -4.938 8.492 1 45.34 111 ALA B N 1
ATOM 1789 C CA . ALA B 1 111 ? -20.641 -5.414 7.145 1 45.34 111 ALA B CA 1
ATOM 1790 C C . ALA B 1 111 ? -20.531 -6.938 7.07 1 45.34 111 ALA B C 1
ATOM 1792 O O . ALA B 1 111 ? -21.375 -7.594 6.445 1 45.34 111 ALA B O 1
ATOM 1793 N N . VAL B 1 112 ? -19.531 -7.371 7.754 1 48.78 112 VAL B N 1
ATOM 1794 C CA . VAL B 1 112 ? -19.391 -8.82 7.828 1 48.78 112 VAL B CA 1
ATOM 1795 C C . VAL B 1 112 ? -20.531 -9.422 8.641 1 48.78 112 VAL B C 1
ATOM 1797 O O . VAL B 1 112 ? -21.141 -10.414 8.234 1 48.78 112 VAL B O 1
ATOM 1800 N N . SER B 1 113 ? -20.812 -8.875 9.852 1 48.69 113 SER B N 1
ATOM 1801 C CA . SER B 1 113 ? -21.906 -9.328 10.695 1 48.69 113 SER B CA 1
ATOM 1802 C C . SER B 1 113 ? -23.25 -9.227 9.977 1 48.69 113 SER B C 1
ATOM 1804 O O . SER B 1 113 ? -24.078 -10.125 10.062 1 48.69 113 SER B O 1
ATOM 1806 N N . ALA B 1 114 ? -23.438 -8.188 9.336 1 44.84 114 ALA B N 1
ATOM 1807 C CA . ALA B 1 114 ? -24.672 -8.008 8.57 1 44.84 114 ALA B CA 1
ATOM 1808 C C . ALA B 1 114 ? -24.766 -9.016 7.43 1 44.84 114 ALA B C 1
ATOM 1810 O O . ALA B 1 114 ? -25.859 -9.461 7.074 1 44.84 114 ALA B O 1
ATOM 1811 N N . ALA B 1 115 ? -23.578 -9.211 6.91 1 42.47 115 ALA B N 1
ATOM 1812 C CA . ALA B 1 115 ? -23.547 -10.164 5.809 1 42.47 115 ALA B CA 1
ATOM 1813 C C . ALA B 1 115 ? -23.625 -11.602 6.328 1 42.47 115 ALA B C 1
ATOM 1815 O O . ALA B 1 115 ? -24.203 -12.469 5.676 1 42.47 115 ALA B O 1
ATOM 1816 N N . VAL B 1 116 ? -23 -11.734 7.504 1 45.31 116 VAL B N 1
ATOM 1817 C CA . VAL B 1 116 ? -22.922 -13.094 8.023 1 45.31 116 VAL B CA 1
ATOM 1818 C C . VAL B 1 116 ? -24.156 -13.406 8.852 1 45.31 116 VAL B C 1
ATOM 1820 O O . VAL B 1 116 ? -24.469 -14.57 9.094 1 45.31 116 VAL B O 1
ATOM 1823 N N . LYS B 1 117 ? -24.812 -12.438 9.445 1 41.84 117 LYS B N 1
ATOM 1824 C CA . LYS B 1 117 ? -26 -12.695 10.242 1 41.84 117 LYS B CA 1
ATOM 1825 C C . LYS B 1 117 ? -27 -13.562 9.484 1 41.84 117 LYS B C 1
ATOM 1827 O O . LYS B 1 117 ? -27.547 -14.523 10.031 1 41.84 117 LYS B O 1
ATOM 1832 N N . PRO B 1 118 ? -27.219 -13.18 8.297 1 38.28 118 PRO B N 1
ATOM 1833 C CA . PRO B 1 118 ? -28.203 -14.07 7.695 1 38.28 118 PRO B CA 1
ATOM 1834 C C . PRO B 1 118 ? -27.688 -15.492 7.504 1 38.28 118 PRO B C 1
ATOM 1836 O O . PRO B 1 118 ? -28.469 -16.453 7.469 1 38.28 118 PRO B O 1
ATOM 1839 N N . LEU B 1 119 ? -26.359 -15.555 7.414 1 41.88 119 LEU B N 1
ATOM 1840 C CA . LEU B 1 119 ? -25.844 -16.891 7.148 1 41.88 119 LEU B CA 1
ATOM 1841 C C . LEU B 1 119 ? -25.844 -17.734 8.414 1 41.88 119 LEU B C 1
ATOM 1843 O O . LEU B 1 119 ? -26.094 -18.953 8.359 1 41.88 119 LEU B O 1
ATOM 1847 N N . SER B 1 120 ? -25.578 -17.141 9.555 1 39.78 120 SER B N 1
ATOM 1848 C CA . SER B 1 120 ? -25.625 -17.906 10.805 1 39.78 120 SER B CA 1
ATOM 1849 C C . SER B 1 120 ? -27.031 -18.375 11.109 1 39.78 120 SER B C 1
ATOM 1851 O O . SER B 1 120 ? -27.219 -19.422 11.734 1 39.78 120 SER B O 1
ATOM 1853 N N . ASP B 1 121 ? -27.984 -17.547 10.789 1 39.41 121 ASP B N 1
ATOM 1854 C CA . ASP B 1 121 ? -29.359 -17.969 11.062 1 39.41 121 ASP B CA 1
ATOM 1855 C C . ASP B 1 121 ? -29.703 -19.234 10.297 1 39.41 121 ASP B C 1
ATOM 1857 O O . ASP B 1 121 ? -30.625 -19.969 10.672 1 39.41 121 ASP B O 1
ATOM 1861 N N . LYS B 1 122 ? -29.188 -19.281 9.109 1 37.44 122 LYS B N 1
ATOM 1862 C CA . LYS B 1 122 ? -29.562 -20.469 8.359 1 37.44 122 LYS B CA 1
ATOM 1863 C C . LYS B 1 122 ? -28.844 -21.703 8.891 1 37.44 122 LYS B C 1
ATOM 1865 O O . LYS B 1 122 ? -29.281 -22.828 8.633 1 37.44 122 LYS B O 1
ATOM 1870 N N . LEU B 1 123 ? -27.609 -21.469 9.414 1 38.31 123 LEU B N 1
ATOM 1871 C CA . LEU B 1 123 ? -26.953 -22.672 9.914 1 38.31 123 LEU B CA 1
ATOM 1872 C C . LEU B 1 123 ? -27.656 -23.188 11.172 1 38.31 123 LEU B C 1
ATOM 1874 O O . LEU B 1 123 ? -27.422 -24.312 11.602 1 38.31 123 LEU B O 1
ATOM 1878 N N . GLU B 1 124 ? -28.188 -22.328 11.992 1 41.22 124 GLU B N 1
ATOM 1879 C CA . GLU B 1 124 ? -28.844 -22.859 13.18 1 41.22 124 GLU B CA 1
ATOM 1880 C C . GLU B 1 124 ? -30.141 -23.562 12.82 1 41.22 124 GLU B C 1
ATOM 1882 O O . GLU B 1 124 ? -30.688 -24.328 13.625 1 41.22 124 GLU B O 1
ATOM 1887 N N . ASN B 1 125 ? -30.969 -23 11.961 1 37.22 125 ASN B N 1
ATOM 1888 C CA . ASN B 1 125 ? -32.219 -23.703 11.789 1 37.22 125 ASN B CA 1
ATOM 1889 C C . ASN B 1 125 ? -32.125 -24.812 10.75 1 37.22 125 ASN B C 1
ATOM 1891 O O . ASN B 1 125 ? -32.219 -24.562 9.547 1 37.22 125 ASN B O 1
ATOM 1895 N N . PRO B 1 126 ? -31.25 -25.891 11.086 1 37.03 126 PRO B N 1
ATOM 1896 C CA . PRO B 1 126 ? -31.234 -27.062 10.195 1 37.03 126 PRO B CA 1
ATOM 1897 C C . PRO B 1 126 ? -32.625 -27.453 9.734 1 37.03 126 PRO B C 1
ATOM 1899 O O . PRO B 1 126 ? -33.625 -27.062 10.352 1 37.03 126 PRO B O 1
ATOM 1902 N N . VAL B 1 127 ? -32.938 -28.688 9.305 1 31.81 127 VAL B N 1
ATOM 1903 C CA . VAL B 1 127 ? -34.188 -29.438 9.141 1 31.81 127 VAL B CA 1
ATOM 1904 C C . VAL B 1 127 ? -34.906 -29.516 10.484 1 31.81 127 VAL B C 1
ATOM 1906 O O . VAL B 1 127 ? -34.281 -29.703 11.531 1 31.81 127 VAL B O 1
#

Foldseek 3Di:
DALLVLLLVLLCVVDPPDDSVLSSVVSVVLCVPDDDSVCSVVSSVPADPVNSVVSVVVVVVVVCVVVVVVVVCVVQCHDPRHHDPPPPPPPDDDPDPPPPPPPPVVVVVCVVCVVCVVVVVVVPPDD/DDLLVLLLVLLCVVDPPDDSVLSSVVSVVLCVPDDDSVCSVVSNVPADPVNSVVSVVVVVVVVCVVVVVVVVCVVQCHDPRHHDPPPPPPPDDDPDPPPCPPPPVVVVVCVCCVVCVVVVVDVVVDD

Sequence (254 aa):
MTILEQILAGLQQKFAGVDTAILTRIATKKAEGVTDETKVNSIIEGISFSDVLNSYGDFRAGDASKTAVSNYEKKHNLKDGKSIENPNPNPNPNPKLEDKTDDMAAIIANAVSAAVKPLSDKLENPVMTILEQILAGLQQKFAGVDTAILTRIATKKAEGVTDETKVNSIIEGISFSDVLNSYGDFRAGDASKTAVSNYEKKHNLKDGKSIENPNPNPNPNPKLEDKTDDMAAIIANAVSAAVKPLSDKLENPV